Protein AF-A0A059LAX8-F1 (afdb_monomer)

Structure (mmCIF, N/CA/C/O backbone):
data_AF-A0A059LAX8-F1
#
_entry.id   AF-A0A059LAX8-F1
#
loop_
_atom_site.group_PDB
_atom_site.id
_atom_site.type_symbol
_atom_site.label_atom_id
_atom_site.label_alt_id
_atom_site.label_comp_id
_atom_site.label_asym_id
_atom_site.label_entity_id
_atom_site.label_seq_id
_atom_site.pdbx_PDB_ins_code
_atom_site.Cartn_x
_atom_site.Cartn_y
_atom_site.Cartn_z
_atom_site.occupancy
_atom_site.B_iso_or_equiv
_atom_site.auth_seq_id
_atom_site.auth_comp_id
_atom_site.auth_asym_id
_atom_site.auth_atom_id
_atom_site.pdbx_PDB_model_num
ATOM 1 N N . PRO A 1 1 ? 50.746 -37.337 -32.885 1.00 37.84 1 PRO A N 1
ATOM 2 C CA . PRO A 1 1 ? 51.821 -37.272 -31.865 1.00 37.84 1 PRO A CA 1
ATOM 3 C C . PRO A 1 1 ? 51.358 -36.467 -30.643 1.00 37.84 1 PRO A C 1
ATOM 5 O O . PRO A 1 1 ? 50.829 -35.376 -30.817 1.00 37.84 1 PRO A O 1
ATOM 8 N N . SER A 1 2 ? 51.529 -37.040 -29.448 1.00 35.84 2 SER A N 1
ATOM 9 C CA . SER A 1 2 ? 51.436 -36.363 -28.134 1.00 35.84 2 SER A CA 1
ATOM 10 C C . SER A 1 2 ? 52.532 -35.267 -28.028 1.00 35.84 2 SER A C 1
ATOM 12 O O . SER A 1 2 ? 53.469 -35.325 -28.823 1.00 35.84 2 SER A O 1
ATOM 14 N N . LEU A 1 3 ? 52.516 -34.218 -27.189 1.00 35.00 3 LEU A N 1
ATOM 15 C CA . LEU A 1 3 ? 52.244 -34.043 -25.740 1.00 35.00 3 LEU A CA 1
ATOM 16 C C . LEU A 1 3 ? 51.805 -32.564 -25.503 1.00 35.00 3 LEU A C 1
ATOM 18 O O . LEU A 1 3 ? 52.281 -31.697 -26.226 1.00 35.00 3 LEU A O 1
ATOM 22 N N . ALA A 1 4 ? 50.798 -32.204 -24.691 1.00 35.72 4 ALA A N 1
ATOM 23 C CA . ALA A 1 4 ? 50.668 -32.197 -23.215 1.00 35.72 4 ALA A CA 1
ATOM 24 C C . ALA A 1 4 ? 51.320 -30.990 -22.481 1.00 35.72 4 ALA A C 1
ATOM 26 O O . ALA A 1 4 ? 52.500 -30.725 -22.679 1.00 35.72 4 ALA A O 1
ATOM 27 N N . GLY A 1 5 ? 50.583 -30.345 -21.551 1.00 28.25 5 GLY A N 1
ATOM 28 C CA . GLY A 1 5 ? 51.173 -29.591 -20.422 1.00 28.25 5 GLY A CA 1
ATOM 29 C C . GLY A 1 5 ? 50.520 -28.258 -19.990 1.00 28.25 5 GLY A C 1
ATOM 30 O O . GLY A 1 5 ? 50.723 -27.245 -20.644 1.00 28.25 5 GLY A O 1
ATOM 31 N N . GLY A 1 6 ? 49.882 -28.247 -18.806 1.00 28.50 6 GLY A N 1
ATOM 32 C CA . GLY A 1 6 ? 49.610 -27.046 -17.983 1.00 28.50 6 GLY A CA 1
ATOM 33 C C . GLY A 1 6 ? 48.282 -26.306 -18.245 1.00 28.50 6 GLY A C 1
ATOM 34 O O . GLY A 1 6 ? 47.939 -26.027 -19.383 1.00 28.50 6 GLY A O 1
ATOM 35 N N . GLY A 1 7 ? 47.486 -25.928 -17.240 1.00 27.50 7 GLY A N 1
ATOM 36 C CA . GLY A 1 7 ? 47.574 -26.204 -15.800 1.00 27.50 7 GLY A CA 1
ATOM 37 C C . GLY A 1 7 ? 46.461 -25.459 -15.051 1.00 27.50 7 GLY A C 1
ATOM 38 O O . GLY A 1 7 ? 46.479 -24.235 -14.996 1.00 27.50 7 GLY A O 1
ATOM 39 N N . LEU A 1 8 ? 45.479 -26.183 -14.504 1.00 28.44 8 LEU A N 1
ATOM 40 C CA . LEU A 1 8 ? 44.336 -25.594 -13.798 1.00 28.44 8 LEU A CA 1
ATOM 41 C C . LEU A 1 8 ? 44.686 -25.392 -12.315 1.00 28.44 8 LEU A C 1
ATOM 43 O O . LEU A 1 8 ? 44.891 -26.369 -11.597 1.00 28.44 8 LEU A O 1
ATOM 47 N N . LEU A 1 9 ? 44.749 -24.141 -11.853 1.00 32.34 9 LEU A N 1
ATOM 48 C CA . LEU A 1 9 ? 44.907 -23.831 -10.430 1.00 32.34 9 LEU A CA 1
ATOM 49 C C . LEU A 1 9 ? 43.534 -23.792 -9.752 1.00 32.34 9 LEU A C 1
ATOM 51 O O . LEU A 1 9 ? 42.761 -22.858 -9.954 1.00 32.34 9 LEU A O 1
ATOM 55 N N . ALA A 1 10 ? 43.251 -24.804 -8.935 1.00 29.55 10 ALA A N 1
ATOM 56 C CA . ALA A 1 10 ? 42.129 -24.789 -8.005 1.00 29.55 10 ALA A CA 1
ATOM 57 C C . ALA A 1 10 ? 42.524 -24.039 -6.721 1.00 29.55 10 ALA A C 1
ATOM 59 O O . ALA A 1 10 ? 43.532 -24.370 -6.095 1.00 29.55 10 ALA A O 1
ATOM 60 N N . GLY A 1 11 ? 41.721 -23.051 -6.322 1.00 30.95 11 GLY A N 1
ATOM 61 C CA . GLY A 1 11 ? 41.729 -22.499 -4.963 1.00 30.95 11 GLY A CA 1
ATOM 62 C C . GLY A 1 11 ? 40.749 -23.266 -4.059 1.00 30.95 11 GLY A C 1
ATOM 63 O O . GLY A 1 11 ? 39.774 -23.816 -4.575 1.00 30.95 11 GLY A O 1
ATOM 64 N N . PRO A 1 12 ? 40.985 -23.342 -2.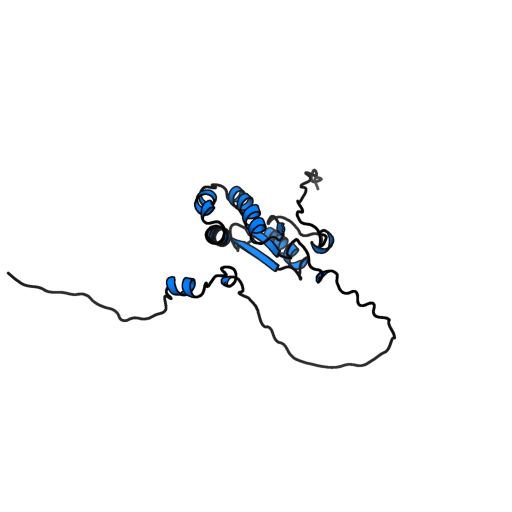737 1.00 33.94 12 PRO A N 1
ATOM 65 C CA . PRO A 1 12 ? 40.078 -24.015 -1.805 1.00 33.94 12 PRO A CA 1
ATOM 66 C C . PRO A 1 12 ? 38.820 -23.177 -1.500 1.00 33.94 12 PRO A C 1
ATOM 68 O O . PRO A 1 12 ? 38.845 -21.953 -1.624 1.00 33.94 12 PRO A O 1
ATOM 71 N N . GLY A 1 13 ? 37.734 -23.843 -1.076 1.00 28.56 13 GLY A N 1
ATOM 72 C CA . GLY A 1 13 ? 36.521 -23.199 -0.529 1.00 28.56 13 GLY A CA 1
ATOM 73 C C . GLY A 1 13 ? 36.787 -22.477 0.807 1.00 28.56 13 GLY A C 1
ATOM 74 O O . GLY A 1 13 ? 37.913 -22.469 1.293 1.00 28.56 13 GLY A O 1
ATOM 75 N N . LEU A 1 14 ? 35.815 -21.886 1.503 1.00 29.16 14 LEU A N 1
ATOM 76 C CA . LEU A 1 14 ? 34.351 -22.079 1.530 1.00 29.16 14 LEU A CA 1
ATOM 77 C C . LEU A 1 14 ? 33.677 -20.670 1.663 1.00 29.16 14 LEU A C 1
ATOM 79 O O . LEU A 1 14 ? 34.388 -19.673 1.583 1.00 29.16 14 LEU A O 1
ATOM 83 N N . GLU A 1 15 ? 32.368 -20.433 1.836 1.00 28.31 15 GLU A N 1
ATOM 84 C CA . GLU A 1 15 ? 31.184 -21.272 2.109 1.00 28.31 15 GLU A CA 1
ATOM 85 C C . GLU A 1 15 ? 29.882 -20.513 1.711 1.00 28.31 15 GLU A C 1
ATOM 87 O O . GLU A 1 15 ? 29.950 -19.392 1.210 1.00 28.31 15 GLU A O 1
ATOM 92 N N . GLY A 1 16 ? 28.693 -21.063 2.006 1.00 30.16 16 GLY A N 1
ATOM 93 C CA . GLY A 1 16 ? 27.547 -20.231 2.424 1.00 30.16 16 GLY A CA 1
ATOM 94 C C . GLY A 1 16 ? 26.618 -19.613 1.366 1.00 30.16 16 GLY A C 1
ATOM 95 O O . GLY A 1 16 ? 25.923 -18.653 1.689 1.00 30.16 16 GLY A O 1
ATOM 96 N N . ALA A 1 17 ? 26.538 -20.148 0.145 1.00 34.84 17 ALA A N 1
ATOM 97 C CA . ALA A 1 17 ? 25.425 -19.848 -0.765 1.00 34.84 17 ALA A CA 1
ATOM 98 C C . ALA A 1 17 ? 24.347 -20.940 -0.636 1.00 34.84 17 ALA A C 1
ATOM 100 O O . ALA A 1 17 ? 24.464 -21.997 -1.252 1.00 34.84 17 ALA A O 1
ATOM 101 N N . GLY A 1 18 ? 23.335 -20.697 0.206 1.00 35.03 18 GLY A N 1
ATOM 102 C CA . GLY A 1 18 ? 22.194 -21.604 0.373 1.00 35.03 18 GLY A CA 1
ATOM 103 C C . GLY A 1 18 ? 21.401 -21.763 -0.926 1.00 35.03 18 GLY A C 1
ATOM 104 O O . GLY A 1 18 ? 21.205 -20.792 -1.661 1.00 35.03 18 GLY A O 1
ATOM 105 N N . ASP A 1 19 ? 20.973 -22.990 -1.217 1.00 37.81 19 ASP A N 1
ATOM 106 C CA . ASP A 1 19 ? 20.306 -23.338 -2.470 1.00 37.81 19 ASP A CA 1
ATOM 107 C C . ASP A 1 19 ? 18.915 -22.680 -2.556 1.00 37.81 19 ASP A C 1
ATOM 109 O O . ASP A 1 19 ? 18.095 -22.780 -1.639 1.00 37.81 19 ASP A O 1
ATOM 113 N N . LEU A 1 20 ? 18.615 -22.034 -3.688 1.00 39.75 20 LEU A N 1
ATOM 114 C CA . LEU A 1 20 ? 17.289 -21.470 -3.971 1.00 39.75 20 LEU A CA 1
ATOM 115 C C . LEU A 1 20 ? 16.188 -22.546 -3.963 1.00 39.75 20 LEU A C 1
ATOM 117 O O . LEU A 1 20 ? 15.024 -22.217 -3.733 1.00 39.75 20 LEU A O 1
ATOM 121 N N . ALA A 1 21 ? 16.541 -23.820 -4.162 1.00 36.09 21 ALA A N 1
ATOM 122 C CA . ALA A 1 21 ? 15.622 -24.943 -4.016 1.00 36.09 21 ALA A CA 1
ATOM 123 C C . ALA A 1 21 ? 15.205 -25.214 -2.552 1.00 36.09 21 ALA A C 1
ATOM 125 O O . ALA A 1 21 ? 14.057 -25.596 -2.322 1.00 36.09 21 ALA A O 1
ATOM 126 N N . GLU A 1 22 ? 16.069 -24.981 -1.553 1.00 36.88 22 GLU A N 1
ATOM 127 C CA . GLU A 1 22 ? 15.712 -25.191 -0.136 1.00 36.88 22 GLU A CA 1
ATOM 128 C C . GLU A 1 22 ? 14.711 -24.144 0.368 1.00 36.88 22 GLU A C 1
ATOM 130 O O . GLU A 1 22 ? 13.761 -24.488 1.071 1.00 36.88 22 GLU A O 1
ATOM 135 N N . LEU A 1 23 ? 14.857 -22.880 -0.048 1.00 37.59 23 LEU A N 1
ATOM 136 C CA . LEU A 1 23 ? 13.907 -21.814 0.306 1.00 37.59 23 LEU A CA 1
ATOM 137 C C . LEU A 1 23 ? 12.494 -22.074 -0.239 1.00 37.59 23 LEU A C 1
ATOM 139 O O . LEU A 1 23 ? 11.514 -21.692 0.395 1.00 37.59 23 LEU A O 1
ATOM 143 N N . ILE A 1 24 ? 12.382 -22.757 -1.382 1.00 40.94 24 ILE A N 1
ATOM 144 C CA . ILE A 1 24 ? 11.096 -23.181 -1.952 1.00 40.94 24 ILE A CA 1
ATOM 145 C C . ILE A 1 24 ? 10.555 -24.418 -1.212 1.00 40.94 24 ILE A C 1
ATOM 147 O O . ILE A 1 24 ? 9.350 -24.517 -0.994 1.00 40.94 24 ILE A O 1
ATOM 151 N N . ALA A 1 25 ? 11.422 -25.330 -0.759 1.00 35.44 25 ALA A N 1
ATOM 152 C CA . ALA A 1 25 ? 11.025 -26.540 -0.032 1.00 35.44 25 ALA A CA 1
ATOM 153 C C . ALA A 1 25 ? 10.533 -26.280 1.409 1.00 35.44 25 ALA A C 1
ATOM 155 O O . ALA A 1 25 ? 9.686 -27.021 1.905 1.00 35.44 25 ALA A O 1
ATOM 156 N N . LEU A 1 26 ? 11.005 -25.216 2.071 1.00 35.31 26 LEU A N 1
ATOM 157 C CA . LEU A 1 26 ? 10.433 -24.731 3.340 1.00 35.31 26 LEU A CA 1
ATOM 158 C C . LEU A 1 26 ? 9.072 -24.018 3.163 1.00 35.31 26 LEU A C 1
ATOM 160 O O . LEU A 1 26 ? 8.351 -23.840 4.142 1.00 35.31 26 LEU A O 1
ATOM 164 N N . ALA A 1 27 ? 8.724 -23.632 1.930 1.00 36.78 27 ALA A N 1
ATOM 165 C CA . ALA A 1 27 ? 7.516 -22.919 1.490 1.00 36.78 27 ALA A CA 1
ATOM 166 C C . ALA A 1 27 ? 6.143 -23.625 1.610 1.00 36.78 27 ALA A C 1
ATOM 168 O O . ALA A 1 27 ? 5.185 -23.124 1.025 1.00 36.78 27 ALA A O 1
ATOM 169 N N . GLY A 1 28 ? 6.037 -24.800 2.244 1.00 37.31 28 GLY A N 1
ATOM 170 C CA . GLY A 1 28 ? 4.910 -25.736 2.058 1.00 37.31 28 GLY A CA 1
ATOM 171 C C . GLY A 1 28 ? 3.500 -25.132 2.202 1.00 37.31 28 GLY A C 1
ATOM 172 O O . GLY A 1 28 ? 3.137 -24.700 3.291 1.00 37.31 28 GLY A O 1
ATOM 173 N N . ASP A 1 29 ? 2.728 -25.152 1.105 1.00 39.31 29 ASP A N 1
ATOM 174 C CA . ASP A 1 29 ? 1.312 -24.765 0.890 1.00 39.31 29 ASP A CA 1
ATOM 175 C C . ASP A 1 29 ? 0.766 -23.441 1.493 1.00 39.31 29 ASP A C 1
ATOM 177 O O . ASP A 1 29 ? -0.360 -23.059 1.175 1.00 39.31 29 ASP A O 1
ATOM 181 N N . ASP A 1 30 ? 1.548 -22.679 2.264 1.00 40.06 30 ASP A N 1
ATOM 182 C CA . ASP A 1 30 ? 1.220 -21.323 2.735 1.00 40.06 30 ASP A CA 1
ATOM 183 C C . ASP A 1 30 ? 2.333 -20.316 2.364 1.00 40.06 30 ASP A C 1
ATOM 185 O O . ASP A 1 30 ? 3.254 -20.064 3.154 1.00 40.06 30 ASP A O 1
ATOM 189 N N . PRO A 1 31 ? 2.250 -19.663 1.186 1.00 40.25 31 PRO A N 1
ATOM 190 C CA . PRO A 1 31 ? 3.205 -18.630 0.781 1.00 40.25 31 PRO A CA 1
ATOM 191 C C . PRO A 1 31 ? 3.120 -17.337 1.622 1.00 40.25 31 PRO A C 1
ATOM 193 O O . PRO A 1 31 ? 3.901 -16.413 1.393 1.00 40.25 31 PRO A O 1
ATOM 196 N N . GLY A 1 32 ? 2.198 -17.233 2.588 1.00 36.28 32 GLY A N 1
ATOM 197 C CA . GLY A 1 32 ? 2.125 -16.138 3.559 1.00 36.28 32 GLY A CA 1
ATOM 198 C C . GLY A 1 32 ? 3.033 -16.314 4.783 1.00 36.28 32 GLY A C 1
ATOM 199 O O . GLY A 1 32 ? 3.348 -15.327 5.455 1.00 36.28 32 GLY A O 1
ATOM 200 N N . ALA A 1 33 ? 3.506 -17.531 5.073 1.00 36.25 33 ALA A N 1
ATOM 201 C CA . ALA A 1 33 ? 4.300 -17.814 6.272 1.00 36.25 33 ALA A CA 1
ATOM 202 C C . ALA A 1 33 ? 5.650 -17.064 6.303 1.00 36.25 33 ALA A C 1
ATOM 204 O O . ALA A 1 33 ? 6.088 -16.605 7.362 1.00 36.25 33 ALA A O 1
ATOM 205 N N . ALA A 1 34 ? 6.283 -16.879 5.139 1.00 38.81 34 ALA A N 1
ATOM 206 C CA . ALA A 1 34 ? 7.618 -16.289 5.007 1.00 38.81 34 ALA A CA 1
ATOM 207 C C . ALA A 1 34 ? 7.700 -14.781 5.333 1.00 38.81 34 ALA A C 1
ATOM 209 O O . ALA A 1 34 ? 8.799 -14.264 5.522 1.00 38.81 34 ALA A O 1
ATOM 210 N N . LEU A 1 35 ? 6.570 -14.065 5.427 1.00 41.09 35 LEU A N 1
ATOM 211 C CA . LEU A 1 35 ? 6.557 -12.617 5.687 1.00 41.09 35 LEU A CA 1
ATOM 212 C C . LEU A 1 35 ? 6.508 -12.236 7.179 1.00 41.09 35 LEU A C 1
ATOM 214 O O . LEU A 1 35 ? 6.578 -11.055 7.514 1.00 41.09 35 LEU A O 1
ATOM 218 N N . ARG A 1 36 ? 6.420 -13.206 8.100 1.00 40.78 36 ARG A N 1
ATOM 219 C CA . ARG A 1 36 ? 6.335 -12.954 9.554 1.00 40.78 36 ARG A CA 1
ATOM 220 C C . ARG A 1 36 ? 7.710 -12.774 10.220 1.00 40.78 36 ARG A C 1
ATOM 222 O O . ARG A 1 36 ? 8.027 -13.464 11.189 1.00 40.78 36 ARG A O 1
ATOM 229 N N . TRP A 1 37 ? 8.517 -11.825 9.746 1.00 31.98 37 TRP A N 1
ATOM 230 C CA . TRP A 1 37 ? 9.754 -11.419 10.431 1.00 31.98 37 TRP A CA 1
ATOM 231 C C . TRP A 1 37 ? 9.535 -10.162 11.285 1.00 31.98 37 TRP A C 1
ATOM 233 O O . TRP A 1 37 ? 9.047 -9.156 10.780 1.00 31.98 37 TRP A O 1
ATOM 243 N N . GLY A 1 38 ? 9.932 -10.195 12.567 1.00 28.17 38 GLY A N 1
ATOM 244 C CA . GLY A 1 38 ? 9.990 -8.979 13.396 1.00 28.17 38 GLY A CA 1
ATOM 245 C C . GLY A 1 38 ? 9.311 -8.985 14.772 1.00 28.17 38 GLY A C 1
ATOM 246 O O . GLY A 1 38 ? 8.909 -7.917 15.231 1.00 28.17 38 GLY A O 1
ATOM 247 N N . LYS A 1 39 ? 9.225 -10.110 15.504 1.00 29.23 39 LYS A N 1
ATOM 248 C CA . LYS A 1 39 ? 9.034 -10.018 16.970 1.00 29.23 39 LYS A CA 1
ATOM 249 C C . LYS A 1 39 ? 10.327 -9.526 17.630 1.00 29.23 39 LYS A C 1
ATOM 251 O O . LYS A 1 39 ? 11.150 -10.327 18.062 1.00 29.23 39 LYS A O 1
ATOM 256 N N . ALA A 1 40 ? 10.490 -8.209 17.736 1.00 29.91 40 ALA A N 1
ATOM 257 C CA . ALA A 1 40 ? 11.518 -7.611 18.580 1.00 29.91 40 ALA A CA 1
ATOM 258 C C . ALA A 1 40 ? 11.145 -7.807 20.062 1.00 29.91 40 ALA A C 1
ATOM 260 O O . ALA A 1 40 ? 10.374 -7.043 20.639 1.00 29.91 40 ALA A O 1
ATOM 261 N N . SER A 1 41 ? 11.676 -8.860 20.680 1.00 31.33 41 SER A N 1
ATOM 262 C CA . SER A 1 41 ? 11.563 -9.097 22.119 1.00 31.33 41 SER A CA 1
ATOM 263 C C . SER A 1 41 ? 12.471 -8.135 22.893 1.00 31.33 41 SER A C 1
ATOM 265 O O . SER A 1 41 ? 13.686 -8.326 22.928 1.00 31.33 41 SER A O 1
ATOM 267 N N . GLY A 1 42 ? 11.883 -7.125 23.534 1.00 29.30 42 GLY A N 1
ATOM 268 C CA . GLY A 1 42 ? 12.557 -6.238 24.484 1.00 29.30 42 GLY A CA 1
ATOM 269 C C . GLY A 1 42 ? 12.014 -6.440 25.895 1.00 29.30 42 GLY A C 1
ATOM 270 O O . GLY A 1 42 ? 11.099 -5.733 26.299 1.00 29.30 42 GLY A O 1
ATOM 271 N N . SER A 1 43 ? 12.557 -7.413 26.631 1.00 23.73 43 SER A N 1
ATOM 272 C CA . SER A 1 43 ? 12.242 -7.601 28.054 1.00 23.73 43 SER A CA 1
ATOM 273 C C . SER A 1 43 ? 13.030 -6.604 28.904 1.00 23.73 43 SER A C 1
ATOM 275 O O . SER A 1 43 ? 14.253 -6.548 28.779 1.00 23.73 43 SER A O 1
ATOM 277 N N . TRP A 1 44 ? 12.348 -5.860 29.775 1.00 25.48 44 TRP A N 1
ATOM 278 C CA . TRP A 1 44 ? 12.950 -5.118 30.887 1.00 25.48 44 TRP A CA 1
ATOM 279 C C . TRP A 1 44 ? 12.130 -5.389 32.151 1.00 25.48 44 TRP A C 1
ATOM 281 O O . TRP A 1 44 ? 10.935 -5.100 32.193 1.00 25.48 44 TRP A O 1
ATOM 291 N N . GLU A 1 45 ? 12.775 -5.953 33.172 1.00 26.23 45 GLU A N 1
ATOM 292 C CA . GLU A 1 45 ? 12.175 -6.240 34.478 1.00 26.23 45 GLU A CA 1
ATOM 293 C C . GLU A 1 45 ? 12.618 -5.225 35.543 1.00 26.23 45 GLU A C 1
ATOM 295 O O . GLU A 1 45 ? 13.796 -4.884 35.636 1.00 26.23 45 GLU A O 1
ATOM 300 N N . GLY A 1 46 ? 11.675 -4.858 36.417 1.00 28.67 46 GLY A N 1
ATOM 301 C CA . GLY A 1 46 ? 11.932 -4.346 37.769 1.00 28.67 46 GLY A CA 1
ATOM 302 C C . GLY A 1 46 ? 12.047 -2.819 37.942 1.00 28.67 46 GLY A C 1
ATOM 303 O O . GLY A 1 46 ? 12.543 -2.117 37.070 1.00 28.67 46 GLY A O 1
ATOM 304 N N . ALA A 1 47 ? 11.640 -2.240 39.081 1.00 28.42 47 ALA A N 1
ATOM 305 C CA . ALA A 1 47 ? 10.850 -2.785 40.199 1.00 28.42 47 ALA A CA 1
ATOM 306 C C . ALA A 1 47 ? 10.374 -1.653 41.146 1.00 28.42 47 ALA A C 1
ATOM 308 O O . ALA A 1 47 ? 11.158 -0.745 41.391 1.00 28.42 47 ALA A O 1
ATOM 309 N N . GLY A 1 48 ? 9.168 -1.791 41.735 1.00 27.39 48 GLY A N 1
ATOM 310 C CA . GLY A 1 48 ? 8.754 -1.250 43.057 1.00 27.39 48 GLY A CA 1
ATOM 311 C C . GLY A 1 48 ? 8.723 0.277 43.297 1.00 27.39 48 GLY A C 1
ATOM 312 O O . GLY A 1 48 ? 9.418 1.035 42.640 1.00 27.39 48 GLY A O 1
ATOM 313 N N . GLU A 1 49 ? 7.975 0.850 44.248 1.00 27.73 49 GLU A N 1
ATOM 314 C CA . GLU A 1 49 ? 6.851 0.446 45.127 1.00 27.73 49 GLU A CA 1
ATOM 315 C C . GLU A 1 49 ? 6.148 1.755 45.588 1.00 27.73 49 GLU A C 1
ATOM 317 O O . GLU A 1 49 ? 6.801 2.800 45.610 1.00 27.73 49 GLU A O 1
ATOM 322 N N . GLY A 1 50 ? 4.871 1.740 46.023 1.00 28.28 50 GLY A N 1
ATOM 323 C CA . GLY A 1 50 ? 4.317 2.905 46.751 1.00 28.28 50 GLY A CA 1
ATOM 324 C C . GLY A 1 50 ? 2.792 3.109 46.837 1.00 28.28 50 GLY A C 1
ATOM 325 O O . GLY A 1 50 ? 2.260 3.962 46.142 1.00 28.28 50 GLY A O 1
ATOM 326 N N . GLY A 1 51 ? 2.128 2.420 47.774 1.00 26.55 51 GLY A N 1
ATOM 327 C CA . GLY A 1 51 ? 1.106 3.003 48.677 1.00 26.55 51 GLY A CA 1
ATOM 328 C C . GLY A 1 51 ? -0.223 3.598 48.152 1.00 26.55 51 GLY A C 1
ATOM 329 O O . GLY A 1 51 ? -0.279 4.764 47.788 1.00 26.55 51 GLY A O 1
ATOM 330 N N . SER A 1 52 ? -1.304 2.816 48.304 1.00 29.52 52 SER A N 1
ATOM 331 C CA . SER A 1 52 ? -2.657 3.195 48.802 1.00 29.52 52 SER A CA 1
ATOM 332 C C . SER A 1 52 ? -3.272 4.583 48.509 1.00 29.52 52 SER A C 1
ATOM 334 O O . SER A 1 52 ? -2.814 5.586 49.048 1.00 29.52 52 SER A O 1
ATOM 336 N N . ASP A 1 53 ? -4.474 4.609 47.912 1.00 33.19 53 ASP A N 1
ATOM 337 C CA . ASP A 1 53 ? -5.715 4.742 48.710 1.00 33.19 53 ASP A CA 1
ATOM 338 C C . ASP A 1 53 ? -7.007 4.483 47.901 1.00 33.19 53 ASP A C 1
ATOM 340 O O . ASP A 1 53 ? -7.003 4.416 46.673 1.00 33.19 53 ASP A O 1
ATOM 344 N N . ALA A 1 54 ? -8.115 4.262 48.614 1.00 36.69 54 ALA A N 1
ATOM 345 C CA . ALA A 1 54 ? -9.362 3.701 48.086 1.00 36.69 54 ALA A CA 1
ATOM 346 C C . ALA A 1 54 ? -10.187 4.614 47.154 1.00 36.69 54 ALA A C 1
ATOM 348 O O . ALA A 1 54 ? -10.257 5.831 47.347 1.00 36.69 54 ALA A O 1
ATOM 349 N N . LYS A 1 55 ? -10.974 3.977 46.268 1.00 34.62 55 LYS A N 1
ATOM 350 C CA . LYS A 1 55 ? -12.403 4.291 46.057 1.00 34.62 55 LYS A CA 1
ATOM 351 C C . LYS A 1 55 ? -13.127 3.198 45.275 1.00 34.62 55 LYS A C 1
ATOM 353 O O . LYS A 1 55 ? -12.661 2.780 44.220 1.00 34.62 55 LYS A O 1
ATOM 358 N N . ASP A 1 56 ? -14.302 2.815 45.768 1.00 41.09 56 ASP A N 1
ATOM 359 C CA . ASP A 1 56 ? -15.248 1.968 45.046 1.00 41.09 56 ASP A CA 1
ATOM 360 C C . ASP A 1 56 ? -15.741 2.697 43.789 1.00 41.09 56 ASP A C 1
ATOM 362 O O . ASP A 1 56 ? -16.564 3.614 43.850 1.00 41.09 56 ASP A O 1
ATOM 366 N N . GLY A 1 57 ? -15.207 2.301 42.638 1.00 37.38 57 GLY A N 1
ATOM 367 C CA . GLY A 1 57 ? -15.690 2.698 41.325 1.00 37.38 57 GLY A CA 1
ATOM 368 C C . GLY A 1 57 ? -16.227 1.470 40.612 1.00 37.38 57 GLY A C 1
ATOM 369 O O . GLY A 1 57 ? -15.489 0.510 40.411 1.00 37.38 57 GLY A O 1
ATOM 370 N N . TYR A 1 58 ? -17.500 1.500 40.213 1.00 39.38 58 TYR A N 1
ATOM 371 C CA . TYR A 1 58 ? -18.052 0.510 39.292 1.00 39.38 58 TYR A CA 1
ATOM 372 C C . TYR A 1 58 ? -17.352 0.682 37.940 1.00 39.38 58 TYR A C 1
ATOM 374 O O . TYR A 1 58 ? -17.730 1.535 37.134 1.00 39.38 58 TYR A O 1
ATOM 382 N N . SER A 1 59 ? -16.282 -0.083 37.727 1.00 44.78 59 SER A N 1
ATOM 383 C CA . SER A 1 59 ? -15.586 -0.157 36.453 1.00 44.78 59 SER A CA 1
ATOM 384 C C . SER A 1 59 ? -16.523 -0.804 35.445 1.00 44.78 59 SER A C 1
ATOM 386 O O . SER A 1 59 ? -1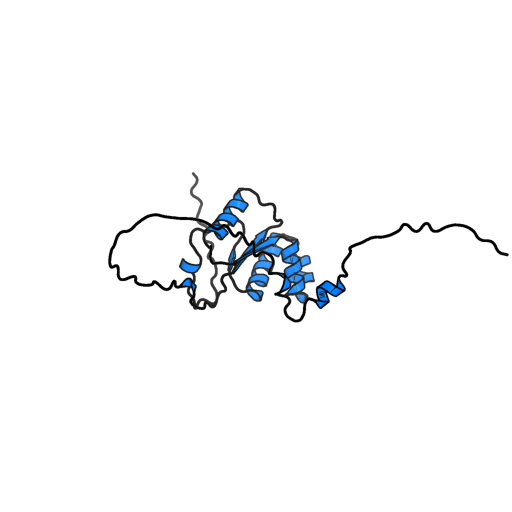6.639 -2.028 35.374 1.00 44.78 59 SER A O 1
ATOM 388 N N . VAL A 1 60 ? -17.197 0.036 34.659 1.00 46.16 60 VAL A N 1
ATOM 389 C CA . VAL A 1 60 ? -17.695 -0.384 33.355 1.00 46.16 60 VAL A CA 1
ATOM 390 C C . VAL A 1 60 ? -16.459 -0.810 32.581 1.00 46.16 60 VAL A C 1
ATOM 392 O O . VAL A 1 60 ? -15.695 0.037 32.119 1.00 46.16 60 VAL A O 1
ATOM 395 N N . GLU A 1 61 ? -16.237 -2.118 32.479 1.00 48.56 61 GLU A N 1
ATOM 396 C CA . GLU A 1 61 ? -15.318 -2.642 31.485 1.00 48.56 61 GLU A CA 1
ATOM 397 C C . GLU A 1 61 ? -15.928 -2.324 30.125 1.00 48.56 61 GLU A C 1
ATOM 399 O O . GLU A 1 61 ? -16.773 -3.046 29.598 1.00 48.56 61 GLU A O 1
ATOM 404 N N . THR A 1 62 ? -15.521 -1.182 29.572 1.00 41.06 62 THR A N 1
ATOM 405 C CA . THR A 1 62 ? -15.631 -0.911 28.149 1.00 41.06 62 THR A CA 1
ATOM 406 C C . THR A 1 62 ? -14.721 -1.913 27.456 1.00 41.06 62 THR A C 1
ATOM 408 O O . THR A 1 62 ? -13.566 -1.603 27.160 1.00 41.06 62 THR A O 1
ATOM 411 N N . SER A 1 63 ? -15.239 -3.126 27.243 1.00 43.56 63 SER A N 1
ATOM 412 C CA . SER A 1 63 ? -14.703 -4.081 26.282 1.00 43.56 63 SER A CA 1
ATOM 413 C C . SER A 1 63 ? -14.512 -3.309 24.986 1.00 43.56 63 SER A C 1
ATOM 415 O O . SER A 1 63 ? -15.498 -2.877 24.380 1.00 43.56 63 SER A O 1
ATOM 417 N N . SER A 1 64 ? -13.264 -3.016 24.629 1.00 49.75 64 SER A N 1
ATOM 418 C CA . SER A 1 64 ? -13.006 -2.140 23.500 1.00 49.75 64 SER A CA 1
ATOM 419 C C . SER A 1 64 ? -13.546 -2.802 22.242 1.00 49.75 64 SER A C 1
ATOM 421 O O . SER A 1 64 ? -13.267 -3.969 21.967 1.00 49.75 64 SER A O 1
ATOM 423 N N . ASP A 1 65 ? -14.261 -2.022 21.434 1.00 54.81 65 ASP A N 1
ATOM 424 C CA . ASP A 1 65 ? -14.829 -2.450 20.145 1.00 54.81 65 ASP A CA 1
ATOM 425 C C . ASP A 1 65 ? -13.736 -2.871 19.127 1.00 54.81 65 ASP A C 1
ATOM 427 O O . ASP A 1 65 ? -13.999 -3.258 17.989 1.00 54.81 65 ASP A O 1
ATOM 431 N N . SER A 1 66 ? -12.465 -2.815 19.549 1.00 56.53 66 SER A N 1
ATOM 432 C CA . SER A 1 66 ? -11.307 -3.295 18.817 1.00 56.53 66 SER A CA 1
ATOM 433 C C . SER A 1 66 ? -11.284 -4.816 18.633 1.00 56.53 66 SER A C 1
ATOM 435 O O . SER A 1 66 ? -10.740 -5.256 17.629 1.00 56.53 66 SER A O 1
ATOM 437 N N . ASP A 1 67 ? -11.853 -5.624 19.532 1.00 61.62 67 ASP A N 1
ATOM 438 C CA . ASP A 1 67 ? -11.775 -7.099 19.424 1.00 61.62 67 ASP A CA 1
ATOM 439 C C . ASP A 1 67 ? -12.977 -7.744 18.704 1.00 61.62 67 ASP A C 1
ATOM 441 O O . ASP A 1 67 ? -13.002 -8.954 18.472 1.00 61.62 67 ASP A O 1
ATOM 445 N N . ALA A 1 68 ? -13.969 -6.946 18.294 1.00 65.62 68 ALA A N 1
ATOM 446 C CA . ALA A 1 68 ? -15.071 -7.431 17.470 1.00 65.62 68 ALA A CA 1
ATOM 447 C C . ALA A 1 68 ? -14.566 -7.840 16.066 1.00 65.62 68 ALA A C 1
ATOM 449 O O . ALA A 1 68 ? -13.804 -7.087 15.449 1.00 65.62 68 ALA A O 1
ATOM 450 N N . PRO A 1 69 ? -14.987 -8.998 15.514 1.00 77.06 69 PRO A N 1
ATOM 451 C CA . PRO A 1 69 ? -14.583 -9.413 14.174 1.00 77.06 69 PRO A CA 1
ATOM 452 C C . PRO A 1 69 ? -15.110 -8.430 13.118 1.00 77.06 69 PRO A C 1
ATOM 454 O O . PRO A 1 69 ? -16.305 -8.139 13.067 1.00 77.06 69 PRO A O 1
ATOM 457 N N . ARG A 1 70 ? -14.206 -7.937 12.264 1.00 88.25 70 ARG A N 1
ATOM 458 C CA . ARG A 1 70 ? -14.490 -6.984 11.179 1.00 88.25 70 ARG A CA 1
ATOM 459 C C . ARG A 1 70 ? -14.268 -7.623 9.813 1.00 88.25 70 ARG A C 1
ATOM 461 O O . ARG A 1 70 ? -13.402 -8.485 9.678 1.00 88.25 70 ARG A O 1
ATOM 468 N N . LEU A 1 71 ? -15.010 -7.171 8.802 1.00 93.81 71 LEU A N 1
ATOM 469 C CA . LEU A 1 71 ? -14.872 -7.667 7.427 1.00 93.81 71 LEU A CA 1
ATOM 470 C C . LEU A 1 71 ? -13.688 -7.046 6.665 1.00 93.81 71 LEU A C 1
ATOM 472 O O . LEU A 1 71 ? -13.116 -7.720 5.813 1.00 93.81 71 LEU A O 1
ATOM 476 N N . ILE A 1 72 ? -13.274 -5.818 7.000 1.00 96.12 72 ILE A N 1
ATOM 477 C CA . ILE A 1 72 ? -12.004 -5.225 6.544 1.00 96.12 72 ILE A CA 1
ATOM 478 C C . ILE A 1 72 ? -10.905 -5.556 7.576 1.00 96.12 72 ILE A C 1
ATOM 480 O O . ILE A 1 72 ? -11.001 -5.101 8.722 1.00 96.12 72 ILE A O 1
ATOM 484 N N . PRO A 1 73 ? -9.860 -6.329 7.208 1.00 96.19 73 PRO A N 1
ATOM 485 C CA . PRO A 1 73 ? -8.706 -6.597 8.068 1.00 96.19 73 PRO A CA 1
ATOM 486 C C . PRO 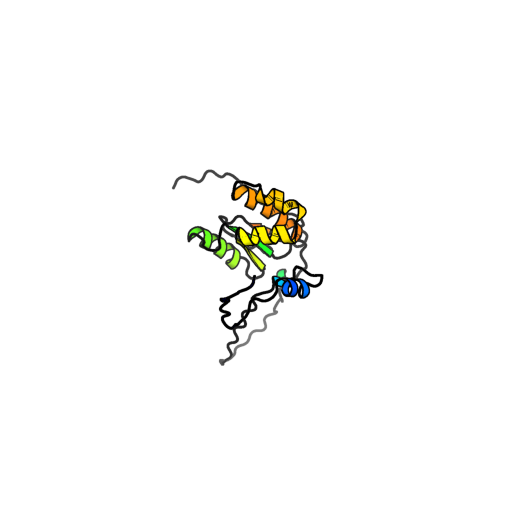A 1 73 ? -7.995 -5.330 8.554 1.00 96.19 73 PRO A C 1
ATOM 488 O O . PRO A 1 73 ? -7.907 -4.339 7.831 1.00 96.19 73 PRO A O 1
ATOM 491 N N . ARG A 1 74 ? -7.392 -5.384 9.750 1.00 96.25 74 ARG A N 1
ATOM 492 C CA . ARG A 1 74 ? -6.559 -4.288 10.274 1.00 96.25 74 ARG A CA 1
ATOM 493 C C . ARG A 1 74 ? -5.157 -4.263 9.667 1.00 96.25 74 ARG A C 1
ATOM 495 O O . ARG A 1 74 ? -4.168 -4.445 10.375 1.00 96.25 74 ARG A O 1
ATOM 502 N N . ILE A 1 75 ? -5.082 -4.049 8.358 1.00 98.12 75 ILE A N 1
ATOM 503 C CA . ILE A 1 75 ? -3.830 -3.931 7.608 1.00 98.12 75 ILE A CA 1
ATOM 504 C C . ILE A 1 75 ? -3.847 -2.607 6.837 1.00 98.12 75 ILE A C 1
ATOM 506 O O . ILE A 1 75 ? -4.817 -2.309 6.144 1.00 98.12 75 ILE A O 1
ATOM 510 N N . ILE A 1 76 ? -2.790 -1.809 6.977 1.00 98.56 76 ILE A N 1
ATOM 511 C CA . ILE A 1 76 ? -2.535 -0.595 6.192 1.00 98.56 76 ILE A CA 1
ATOM 512 C C . ILE A 1 76 ? -1.422 -0.903 5.196 1.00 98.56 76 ILE A C 1
ATOM 514 O O . ILE A 1 76 ? -0.350 -1.363 5.592 1.00 98.56 76 ILE A O 1
ATOM 518 N N . HIS A 1 77 ? -1.661 -0.604 3.924 1.00 98.69 77 HIS A N 1
ATOM 519 C CA . HIS A 1 77 ? -0.691 -0.736 2.842 1.00 98.69 77 HIS A CA 1
ATOM 520 C C . HIS A 1 77 ? -0.327 0.653 2.308 1.00 98.69 77 HIS A C 1
ATOM 522 O O . HIS A 1 77 ? -1.209 1.413 1.911 1.00 98.69 77 HIS A O 1
ATOM 528 N N . GLN A 1 78 ? 0.967 0.972 2.262 1.00 98.38 78 GLN A N 1
ATOM 529 C CA . GLN A 1 78 ? 1.493 2.137 1.537 1.00 98.38 78 GLN A CA 1
ATOM 530 C C . GLN A 1 78 ? 2.686 1.717 0.675 1.00 98.38 78 GLN A C 1
ATOM 532 O O . GLN A 1 78 ? 3.404 0.776 1.025 1.00 98.38 78 GLN A O 1
ATOM 537 N N . THR A 1 79 ? 2.931 2.417 -0.433 1.00 97.94 79 THR A N 1
ATOM 538 C CA . THR A 1 79 ? 4.078 2.134 -1.310 1.00 97.94 79 THR A CA 1
ATOM 539 C C . THR A 1 79 ? 4.884 3.385 -1.626 1.00 97.94 79 THR A C 1
ATOM 541 O O . THR A 1 79 ? 4.387 4.505 -1.542 1.00 97.94 79 THR A O 1
ATOM 544 N N . TYR A 1 80 ? 6.151 3.198 -1.978 1.00 97.19 80 TYR A N 1
ATOM 545 C CA . TYR A 1 80 ? 6.997 4.241 -2.550 1.00 97.19 80 TYR A CA 1
ATOM 546 C C . TYR A 1 80 ? 8.065 3.593 -3.430 1.00 97.19 80 TYR A C 1
ATOM 548 O O . TYR A 1 80 ? 8.297 2.396 -3.350 1.00 97.19 80 TYR A O 1
ATOM 556 N N . LYS A 1 81 ? 8.799 4.376 -4.216 1.00 93.88 81 LYS A N 1
ATOM 557 C CA . LYS A 1 81 ? 9.907 3.852 -5.039 1.00 93.88 81 LYS A CA 1
ATOM 558 C C . LYS A 1 81 ? 11.054 3.205 -4.239 1.00 93.88 81 LYS A C 1
ATOM 560 O O . LYS A 1 81 ? 11.815 2.415 -4.790 1.00 93.88 81 LYS A O 1
ATOM 565 N N . SER A 1 82 ? 11.223 3.564 -2.964 1.00 94.06 82 SER A N 1
ATOM 566 C CA . SER A 1 82 ? 12.304 3.088 -2.086 1.00 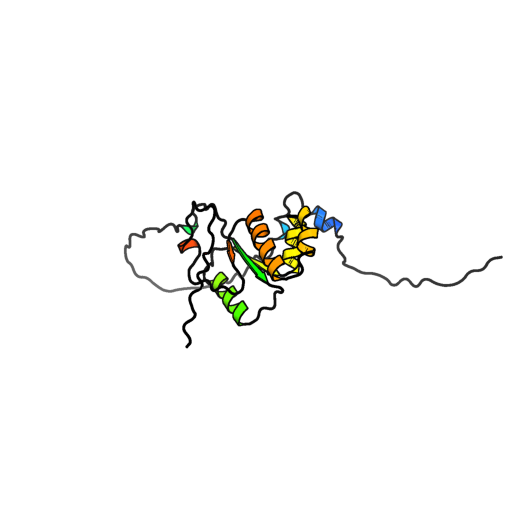94.06 82 SER A CA 1
ATOM 567 C C . SER A 1 82 ? 11.936 3.225 -0.603 1.00 94.06 82 SER A C 1
ATOM 569 O O . SER A 1 82 ? 10.957 3.876 -0.246 1.00 94.06 82 SER A O 1
ATOM 571 N N . THR A 1 83 ? 12.748 2.652 0.285 1.00 92.31 83 THR A N 1
ATOM 572 C CA . THR A 1 83 ? 12.645 2.843 1.745 1.00 92.31 83 THR A CA 1
ATOM 573 C C . THR A 1 83 ? 13.243 4.169 2.241 1.00 92.31 83 THR A C 1
ATOM 575 O O . THR A 1 83 ? 12.999 4.569 3.379 1.00 92.31 83 THR A O 1
ATOM 578 N N . GLU A 1 84 ? 13.992 4.881 1.393 1.00 94.44 84 GLU A N 1
ATOM 579 C CA . GLU A 1 84 ? 14.570 6.199 1.682 1.00 94.44 84 GLU A CA 1
ATOM 580 C C . GLU A 1 84 ? 13.560 7.315 1.369 1.00 94.44 84 GLU A C 1
ATOM 582 O O . GLU A 1 84 ? 13.436 7.781 0.233 1.00 94.44 84 GLU A O 1
ATOM 587 N N . LEU A 1 85 ? 12.814 7.734 2.392 1.00 94.44 85 LEU A N 1
ATOM 588 C CA . LEU A 1 85 ? 11.756 8.737 2.272 1.00 94.44 85 LEU A CA 1
ATOM 589 C C . LEU A 1 85 ? 12.279 10.175 2.468 1.00 94.44 85 LEU A C 1
ATOM 591 O O . LEU A 1 85 ? 13.031 10.426 3.415 1.00 94.44 85 LEU A O 1
ATOM 595 N N . PRO A 1 86 ? 11.818 11.156 1.664 1.00 96.81 86 PRO A N 1
ATOM 596 C CA . PRO A 1 86 ? 11.914 12.573 2.012 1.00 96.81 86 PRO A CA 1
ATOM 597 C C . PRO A 1 86 ? 11.281 12.857 3.383 1.00 96.81 86 PRO A C 1
ATOM 599 O O . PRO A 1 86 ? 10.322 12.193 3.775 1.00 96.81 86 PRO A O 1
ATOM 602 N N . ALA A 1 87 ? 11.775 13.867 4.106 1.00 95.88 87 ALA A N 1
ATOM 603 C CA . ALA A 1 87 ? 11.346 14.145 5.484 1.00 95.88 87 ALA A CA 1
ATOM 604 C C . ALA A 1 87 ? 9.828 14.387 5.631 1.00 95.88 87 ALA A C 1
ATOM 606 O O . ALA A 1 87 ? 9.221 13.943 6.604 1.00 95.88 87 ALA A O 1
ATOM 607 N N . GLU A 1 88 ? 9.209 15.045 4.650 1.00 94.69 88 GLU A N 1
ATOM 608 C CA . GLU A 1 88 ? 7.759 15.265 4.594 1.00 94.69 88 GLU A CA 1
ATOM 609 C C . GLU A 1 88 ? 6.993 13.944 4.423 1.00 94.69 88 GLU A C 1
ATOM 611 O O . GLU A 1 88 ? 6.150 13.604 5.249 1.00 94.69 88 GLU A O 1
ATOM 616 N N . THR A 1 89 ? 7.369 13.130 3.434 1.00 94.75 89 THR A N 1
ATOM 617 C CA . THR A 1 89 ? 6.811 11.788 3.197 1.00 94.75 89 THR A CA 1
ATOM 618 C C . THR A 1 89 ? 6.996 10.861 4.408 1.00 94.75 89 THR A C 1
ATOM 620 O O . THR A 1 89 ? 6.093 10.113 4.778 1.00 94.75 89 THR A O 1
ATOM 623 N N . ALA A 1 90 ? 8.141 10.943 5.091 1.00 96.62 90 ALA A N 1
ATOM 624 C CA . ALA A 1 90 ? 8.393 10.212 6.330 1.00 96.62 90 ALA A CA 1
ATOM 625 C C . ALA A 1 90 ? 7.456 10.657 7.471 1.00 96.62 90 ALA A C 1
ATOM 627 O O . ALA A 1 90 ? 7.021 9.820 8.265 1.00 96.62 90 ALA A O 1
ATOM 628 N N . SER A 1 91 ? 7.104 11.947 7.538 1.00 96.88 91 SER A N 1
ATOM 629 C CA . SER A 1 91 ? 6.103 12.476 8.475 1.00 96.88 91 SER A CA 1
ATOM 630 C C . SER A 1 91 ? 4.698 11.939 8.175 1.00 96.88 91 SER A C 1
ATOM 632 O O . SER A 1 91 ? 3.998 11.515 9.100 1.00 96.88 91 SER A O 1
ATOM 634 N N . MET A 1 92 ? 4.318 11.863 6.893 1.00 97.69 92 MET A N 1
ATOM 635 C CA . MET A 1 92 ? 3.045 11.275 6.454 1.00 97.69 92 MET A CA 1
ATOM 636 C C . MET A 1 92 ? 2.943 9.800 6.866 1.00 97.69 92 MET A C 1
ATOM 638 O O . MET A 1 92 ? 2.034 9.435 7.614 1.00 97.69 92 MET A O 1
ATOM 642 N N . VAL A 1 93 ? 3.947 8.979 6.544 1.00 97.31 93 VAL A N 1
ATOM 643 C CA . VAL A 1 93 ? 4.053 7.579 7.011 1.00 97.31 93 VAL A CA 1
ATOM 644 C C . VAL A 1 93 ? 4.007 7.466 8.541 1.00 97.31 93 VAL A C 1
ATOM 646 O O . VAL A 1 93 ? 3.353 6.579 9.101 1.00 97.31 93 VAL A O 1
ATOM 649 N N . ALA A 1 94 ? 4.685 8.366 9.258 1.00 97.56 94 ALA A N 1
ATOM 650 C CA . ALA A 1 94 ? 4.664 8.384 10.717 1.00 97.56 94 ALA A CA 1
ATOM 651 C C . ALA A 1 94 ? 3.285 8.763 11.288 1.00 97.56 94 ALA A C 1
ATOM 653 O O . ALA A 1 94 ? 2.958 8.329 12.395 1.00 97.56 94 ALA A O 1
ATOM 654 N N . SER A 1 95 ? 2.471 9.545 10.568 1.00 98.06 95 SER A N 1
ATOM 655 C CA . SER A 1 95 ? 1.087 9.846 10.955 1.00 98.06 95 SER A CA 1
ATOM 656 C C . SER A 1 95 ? 0.217 8.587 10.929 1.00 98.06 95 SER A C 1
ATOM 658 O O . SER A 1 95 ? -0.406 8.273 11.946 1.00 98.06 95 SER A O 1
ATOM 660 N N . TRP A 1 96 ? 0.280 7.804 9.844 1.00 98.06 96 TRP A N 1
ATOM 661 C CA . TRP A 1 96 ? -0.446 6.541 9.696 1.00 98.06 96 TRP A CA 1
ATOM 662 C C . TRP A 1 96 ? -0.084 5.551 10.800 1.00 98.06 96 TRP A C 1
ATOM 664 O O . TRP A 1 96 ? -0.972 5.089 11.512 1.00 98.06 96 TRP A O 1
ATOM 674 N N . LYS A 1 97 ? 1.210 5.308 11.041 1.00 97.31 97 LYS A N 1
ATOM 675 C CA . LYS A 1 97 ? 1.663 4.420 12.130 1.00 97.31 97 LYS A CA 1
ATOM 676 C C . LYS A 1 97 ? 1.198 4.888 13.513 1.00 97.31 97 LYS A C 1
ATOM 678 O O . LYS A 1 97 ? 0.725 4.087 14.312 1.00 97.31 97 LYS A O 1
ATOM 683 N N . ARG A 1 98 ? 1.314 6.189 13.806 1.00 97.50 98 ARG A N 1
ATOM 684 C CA . ARG A 1 98 ? 0.970 6.769 15.118 1.00 97.50 98 ARG A CA 1
ATOM 685 C C . ARG A 1 98 ? -0.531 6.734 15.413 1.00 97.50 98 ARG A C 1
ATOM 687 O O . ARG A 1 98 ? -0.907 6.586 16.571 1.00 97.50 98 ARG A O 1
ATOM 694 N N . LYS A 1 99 ? -1.376 6.900 14.393 1.00 97.25 99 LYS A N 1
ATOM 695 C CA . LYS A 1 99 ? -2.843 6.890 14.525 1.00 97.25 99 LYS A CA 1
ATOM 696 C C . LYS A 1 99 ? -3.445 5.487 14.596 1.00 97.25 99 LYS A C 1
ATOM 698 O O . LYS A 1 99 ? -4.589 5.360 15.017 1.00 97.25 99 LYS A O 1
ATOM 703 N N . HIS A 1 100 ? -2.682 4.453 14.241 1.00 97.12 100 HIS A N 1
ATOM 704 C CA . HIS A 1 100 ? -3.178 3.083 14.113 1.00 97.12 100 HIS A CA 1
ATOM 705 C C . HIS A 1 100 ? -2.310 2.057 14.871 1.00 97.12 100 HIS A C 1
ATOM 707 O O . HIS A 1 100 ? -1.834 1.095 14.272 1.00 97.12 100 HIS A O 1
ATOM 713 N N . PRO A 1 101 ? -2.098 2.209 16.195 1.00 94.75 101 PRO A N 1
ATOM 714 C CA . PRO A 1 101 ? -1.212 1.326 16.964 1.00 94.75 101 PRO A CA 1
ATOM 715 C C . PRO A 1 101 ? -1.685 -0.139 17.032 1.00 94.75 101 PRO A C 1
ATOM 717 O O . PRO A 1 101 ? -0.882 -1.018 17.328 1.00 94.75 101 PRO A O 1
ATOM 720 N N . GLY A 1 102 ? -2.972 -0.401 16.773 1.00 94.00 102 GLY A N 1
ATOM 721 C CA . GLY A 1 102 ? -3.558 -1.745 16.686 1.00 94.00 102 GLY A CA 1
ATOM 722 C C . GLY A 1 102 ? -3.670 -2.313 15.264 1.00 94.00 102 GLY A C 1
ATOM 723 O O . GLY A 1 102 ? -4.317 -3.343 15.086 1.00 94.00 102 GLY A O 1
ATOM 724 N N . TRP A 1 103 ? -3.102 -1.645 14.255 1.00 96.69 103 TRP A N 1
ATOM 725 C CA . TRP A 1 103 ? -3.114 -2.102 12.862 1.00 96.69 103 TRP A CA 1
ATOM 726 C C . TRP A 1 103 ? -1.740 -2.619 12.443 1.00 96.69 103 TRP A C 1
ATOM 728 O O . TRP A 1 103 ? -0.704 -2.065 12.815 1.00 96.69 103 TRP A O 1
ATOM 738 N N . GLU A 1 104 ? -1.725 -3.657 11.613 1.00 98.19 104 GLU A N 1
ATOM 739 C CA . GLU A 1 104 ? -0.518 -4.056 10.904 1.00 98.19 104 GLU A CA 1
ATOM 740 C C . GLU A 1 104 ? -0.205 -3.007 9.829 1.00 98.19 104 GLU A C 1
ATOM 742 O O . GLU A 1 104 ? -1.039 -2.709 8.979 1.00 98.19 104 GLU A O 1
ATOM 747 N N . TYR A 1 105 ? 1.001 -2.444 9.848 1.00 98.31 105 TYR A N 1
ATOM 748 C CA . TYR A 1 105 ? 1.451 -1.504 8.826 1.00 98.31 105 TYR A CA 1
ATOM 749 C C . TYR A 1 105 ? 2.452 -2.191 7.893 1.00 98.31 105 TYR A C 1
ATOM 751 O O . TYR A 1 105 ? 3.534 -2.596 8.329 1.00 98.31 105 TYR A O 1
ATOM 759 N N . ARG A 1 106 ? 2.115 -2.277 6.604 1.00 98.44 106 ARG A N 1
ATOM 760 C CA . ARG A 1 106 ? 2.953 -2.849 5.546 1.00 98.44 106 ARG A CA 1
ATOM 761 C C . ARG A 1 106 ? 3.376 -1.765 4.563 1.00 98.44 106 ARG A C 1
ATOM 763 O O . ARG A 1 106 ? 2.554 -1.011 4.046 1.00 98.44 106 ARG A O 1
ATOM 770 N N . PHE A 1 107 ? 4.675 -1.714 4.292 1.00 98.25 107 PHE A N 1
ATOM 771 C CA . PHE A 1 107 ? 5.267 -0.802 3.324 1.00 98.25 107 PHE A CA 1
ATOM 772 C C . PHE A 1 107 ? 6.015 -1.588 2.261 1.00 98.25 107 PHE A C 1
ATOM 774 O O . PHE A 1 107 ? 6.742 -2.526 2.586 1.00 98.25 107 PHE A O 1
ATOM 781 N N . TYR A 1 108 ? 5.841 -1.17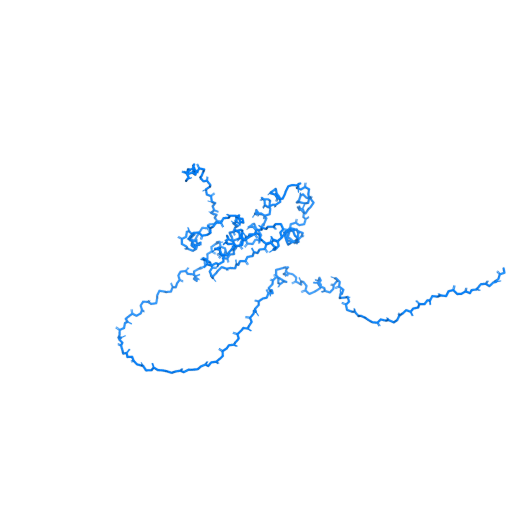7 1.011 1.00 98.38 108 TYR A N 1
ATOM 782 C CA . TYR A 1 108 ? 6.416 -1.840 -0.147 1.00 98.38 108 TYR A CA 1
ATOM 783 C C . TYR A 1 108 ? 7.232 -0.821 -0.942 1.00 98.38 108 TYR A C 1
ATOM 785 O O . TYR A 1 108 ? 6.713 0.235 -1.310 1.00 98.38 108 TYR A O 1
ATOM 793 N N . ASP A 1 109 ? 8.502 -1.133 -1.196 1.00 97.75 109 ASP A N 1
ATOM 794 C CA . ASP A 1 109 ? 9.258 -0.464 -2.251 1.00 97.75 109 ASP A CA 1
ATOM 795 C C . ASP A 1 109 ? 8.969 -1.098 -3.628 1.00 97.75 109 ASP A C 1
ATOM 797 O O . ASP A 1 109 ? 8.303 -2.133 -3.709 1.00 97.75 109 ASP A O 1
ATOM 801 N N . ASP A 1 110 ? 9.476 -0.517 -4.722 1.00 96.88 110 ASP A N 1
ATOM 802 C CA . ASP A 1 110 ? 9.281 -1.049 -6.084 1.00 96.88 110 ASP A CA 1
ATOM 803 C C . ASP A 1 110 ? 9.672 -2.541 -6.209 1.00 96.88 110 ASP A C 1
ATOM 805 O O . ASP A 1 110 ? 9.040 -3.295 -6.959 1.00 96.88 110 ASP A O 1
ATOM 809 N N . ALA A 1 111 ? 10.683 -2.992 -5.454 1.00 97.44 111 ALA A N 1
ATOM 810 C CA . ALA A 1 111 ? 11.127 -4.383 -5.446 1.00 97.44 111 ALA A CA 1
ATOM 811 C C . ALA A 1 111 ? 10.157 -5.292 -4.672 1.00 97.44 111 ALA A C 1
ATOM 813 O O . ALA A 1 111 ? 9.809 -6.369 -5.164 1.00 97.44 111 ALA A O 1
ATOM 814 N N . ALA A 1 112 ? 9.677 -4.856 -3.506 1.00 98.38 112 ALA A N 1
ATOM 815 C CA . ALA A 1 112 ? 8.669 -5.558 -2.717 1.00 98.38 112 ALA A CA 1
ATOM 816 C C . ALA A 1 112 ? 7.315 -5.631 -3.442 1.00 98.38 112 ALA A C 1
ATOM 818 O O . ALA A 1 112 ? 6.688 -6.692 -3.447 1.00 98.38 112 ALA A O 1
ATOM 819 N N . CYS A 1 113 ? 6.895 -4.553 -4.115 1.00 98.38 113 CYS A N 1
ATOM 820 C CA . CYS A 1 113 ? 5.707 -4.545 -4.968 1.00 98.38 113 CYS A CA 1
ATOM 821 C C . CYS A 1 113 ? 5.824 -5.615 -6.058 1.00 98.38 113 CYS A C 1
ATOM 823 O O . CYS A 1 113 ? 4.968 -6.488 -6.181 1.00 98.38 113 CYS A O 1
ATOM 825 N N . LEU A 1 114 ? 6.925 -5.607 -6.813 1.00 98.00 114 LEU A N 1
ATOM 826 C CA . LEU A 1 114 ? 7.168 -6.569 -7.886 1.00 98.00 114 LEU A CA 1
ATOM 827 C C . LEU A 1 114 ? 7.258 -8.024 -7.386 1.00 98.00 114 LEU A C 1
ATOM 829 O O . LEU A 1 114 ? 6.753 -8.932 -8.049 1.00 98.00 114 LEU A O 1
ATOM 833 N N . ALA A 1 115 ? 7.879 -8.255 -6.226 1.00 98.44 115 ALA A N 1
ATOM 834 C CA . ALA A 1 115 ? 7.943 -9.573 -5.599 1.00 98.44 115 ALA A CA 1
ATOM 835 C C . ALA A 1 115 ? 6.547 -10.079 -5.194 1.00 98.44 115 ALA A C 1
ATOM 837 O O . ALA A 1 115 ? 6.217 -11.237 -5.453 1.00 98.44 115 ALA A O 1
ATOM 838 N N . PHE A 1 116 ? 5.708 -9.205 -4.632 1.00 98.62 116 PHE A N 1
ATOM 839 C CA . PHE A 1 116 ? 4.320 -9.516 -4.293 1.00 98.62 116 PHE A CA 1
ATOM 840 C C . PHE A 1 116 ? 3.483 -9.843 -5.539 1.00 98.62 116 PHE A C 1
ATOM 842 O O . PHE A 1 116 ? 2.791 -10.861 -5.545 1.00 98.62 116 PHE A O 1
ATOM 849 N N . VAL A 1 117 ? 3.600 -9.054 -6.618 1.00 98.44 117 VAL A N 1
ATOM 850 C CA . VAL A 1 117 ? 2.916 -9.337 -7.896 1.00 98.44 117 VAL A CA 1
ATOM 851 C C . VAL A 1 117 ? 3.329 -10.703 -8.439 1.00 98.44 117 VAL A C 1
ATOM 853 O O . VAL A 1 117 ? 2.467 -11.518 -8.742 1.00 98.44 117 VAL A O 1
ATOM 856 N N . ARG A 1 118 ? 4.630 -11.014 -8.488 1.00 98.19 118 ARG A N 1
ATOM 857 C CA . ARG A 1 118 ? 5.112 -12.338 -8.921 1.00 98.19 118 ARG A CA 1
ATOM 858 C C . ARG A 1 118 ? 4.554 -13.485 -8.068 1.00 98.19 118 ARG A C 1
ATOM 860 O O . ARG A 1 118 ? 4.283 -14.554 -8.605 1.00 98.19 118 ARG A O 1
ATOM 867 N N . ALA A 1 119 ? 4.424 -13.287 -6.756 1.00 98.25 119 ALA A N 1
ATOM 868 C CA . ALA A 1 119 ? 3.998 -14.330 -5.825 1.00 98.25 119 ALA A CA 1
ATOM 869 C C . ALA A 1 119 ? 2.477 -14.562 -5.802 1.00 98.25 119 ALA A C 1
ATOM 871 O O . ALA A 1 119 ? 2.044 -15.696 -5.618 1.00 98.25 119 ALA A O 1
ATOM 872 N N . ARG A 1 120 ? 1.666 -13.506 -5.954 1.00 98.19 120 ARG A N 1
ATOM 873 C CA . ARG A 1 120 ? 0.194 -13.573 -5.837 1.00 98.19 120 ARG A CA 1
ATOM 874 C C . ARG A 1 120 ? -0.557 -13.470 -7.161 1.00 98.19 120 ARG A C 1
ATOM 876 O O . ARG A 1 120 ? -1.692 -13.922 -7.231 1.00 98.19 120 ARG A O 1
ATOM 883 N N . PHE A 1 121 ? 0.076 -12.897 -8.178 1.00 98.06 121 PHE A N 1
ATOM 884 C CA . PHE A 1 121 ? -0.515 -12.539 -9.467 1.00 98.06 121 PHE A CA 1
ATOM 885 C C . PHE A 1 121 ? 0.472 -12.796 -10.632 1.00 98.06 121 PHE A C 1
ATOM 887 O O . PHE A 1 121 ? 0.734 -11.886 -11.429 1.00 98.06 121 PHE A O 1
ATOM 894 N N . PRO A 1 122 ? 1.084 -13.997 -10.737 1.00 98.00 122 PRO A N 1
ATOM 895 C CA . PRO A 1 122 ? 2.110 -14.290 -11.744 1.00 98.00 122 PRO A CA 1
ATOM 896 C C . PRO A 1 122 ? 1.631 -14.058 -13.187 1.00 98.00 122 PRO A C 1
ATOM 898 O O . PRO A 1 122 ? 2.421 -13.656 -14.041 1.00 98.00 122 PRO A O 1
ATOM 901 N N . GLU A 1 123 ? 0.339 -14.240 -13.462 1.00 98.12 123 GLU A N 1
ATOM 902 C CA . GLU A 1 123 ? -0.297 -13.958 -14.751 1.00 98.12 123 GLU A CA 1
ATOM 903 C C . GLU A 1 123 ? -0.287 -12.466 -15.129 1.00 98.12 123 GLU A C 1
ATOM 905 O O . GLU A 1 123 ? -0.309 -12.131 -16.315 1.00 98.12 123 GLU A O 1
ATOM 910 N N . TYR A 1 124 ? -0.183 -11.568 -14.143 1.00 97.62 124 TYR A N 1
ATOM 911 C CA . TYR A 1 124 ? -0.110 -10.120 -14.340 1.00 97.62 124 TYR A CA 1
ATOM 912 C C . TYR A 1 124 ? 1.316 -9.551 -14.233 1.00 97.62 124 TYR A C 1
ATOM 914 O O . TYR A 1 124 ? 1.496 -8.373 -14.542 1.00 97.62 124 TYR A O 1
ATOM 922 N N . GLU A 1 125 ? 2.349 -10.340 -13.888 1.00 97.62 125 GLU A N 1
ATOM 923 C CA . GLU A 1 125 ? 3.734 -9.835 -13.755 1.00 97.62 125 GLU A CA 1
ATOM 924 C C . GLU A 1 125 ? 4.213 -9.130 -15.038 1.00 97.62 125 GLU A C 1
ATOM 926 O O . GLU A 1 125 ? 4.791 -8.043 -14.983 1.00 97.62 125 GLU A O 1
ATOM 931 N N . ALA A 1 126 ? 3.943 -9.720 -16.207 1.00 97.81 126 ALA A N 1
ATOM 932 C CA . ALA A 1 126 ? 4.340 -9.148 -17.493 1.00 97.81 126 ALA A CA 1
ATOM 933 C C . ALA A 1 126 ? 3.638 -7.808 -17.783 1.00 97.81 126 ALA A C 1
ATOM 935 O O . ALA A 1 126 ? 4.277 -6.878 -18.274 1.00 97.81 126 ALA A O 1
ATOM 936 N N . ALA A 1 127 ? 2.350 -7.691 -17.442 1.00 97.75 127 ALA A N 1
ATOM 937 C CA . ALA A 1 127 ? 1.588 -6.454 -17.595 1.00 97.75 127 ALA A CA 1
ATOM 938 C C . ALA A 1 127 ? 2.069 -5.378 -16.609 1.00 97.75 127 ALA A C 1
ATOM 940 O O . ALA A 1 127 ? 2.314 -4.246 -17.012 1.00 97.75 127 ALA A O 1
ATOM 941 N N . TYR A 1 128 ? 2.295 -5.748 -15.345 1.00 97.75 128 TYR A N 1
ATOM 942 C CA . TYR A 1 128 ? 2.805 -4.854 -14.305 1.00 97.75 128 TYR A CA 1
ATOM 943 C C . TYR A 1 128 ? 4.183 -4.273 -14.661 1.00 97.75 128 TYR A C 1
ATOM 945 O O . TYR A 1 128 ? 4.414 -3.075 -14.517 1.00 97.75 128 TYR A O 1
ATOM 953 N N . ARG A 1 129 ? 5.090 -5.099 -15.204 1.00 96.88 129 ARG A N 1
ATOM 954 C CA . ARG A 1 129 ? 6.403 -4.653 -15.712 1.00 96.88 129 ARG A CA 1
ATOM 955 C C . ARG A 1 129 ? 6.325 -3.766 -16.956 1.00 96.88 129 ARG A C 1
ATOM 957 O O . ARG A 1 129 ? 7.275 -3.034 -17.215 1.00 96.88 129 ARG A O 1
ATOM 964 N N . ALA A 1 130 ? 5.250 -3.855 -17.738 1.00 97.75 130 ALA A N 1
ATOM 965 C CA . ALA A 1 130 ? 5.057 -3.036 -18.934 1.00 97.75 130 ALA A CA 1
ATOM 966 C C . ALA A 1 130 ? 4.551 -1.614 -18.619 1.00 97.75 130 ALA A C 1
ATOM 968 O O . ALA A 1 130 ? 4.582 -0.753 -19.499 1.00 97.75 130 ALA A O 1
ATOM 969 N N . LEU A 1 131 ? 4.110 -1.351 -17.381 1.00 96.81 131 LEU A N 1
ATOM 970 C CA . LEU A 1 131 ? 3.677 -0.028 -16.934 1.00 96.81 131 LEU A CA 1
ATOM 971 C C . LEU A 1 131 ? 4.872 0.921 -16.792 1.00 96.81 131 LEU A C 1
ATOM 973 O O . LEU A 1 131 ? 5.734 0.773 -15.918 1.00 96.81 131 LEU A O 1
ATOM 977 N N . SER A 1 132 ? 4.904 1.907 -17.684 1.00 93.25 132 SER A N 1
ATOM 978 C CA . SER A 1 132 ? 6.050 2.793 -17.875 1.00 93.25 132 SER A CA 1
ATOM 979 C C . SER A 1 132 ? 6.253 3.793 -16.738 1.00 93.25 132 SER A C 1
ATOM 981 O O . SER A 1 132 ? 7.391 4.171 -16.463 1.00 93.25 132 SER A O 1
ATOM 983 N N . ARG A 1 133 ? 5.174 4.222 -16.069 1.00 94.62 133 ARG A N 1
ATOM 984 C CA . ARG A 1 133 ? 5.217 5.253 -15.026 1.00 94.62 133 ARG A CA 1
ATOM 985 C C . ARG A 1 133 ? 5.025 4.641 -13.645 1.00 94.62 133 ARG A C 1
ATOM 987 O O . ARG A 1 133 ? 4.171 3.785 -13.443 1.00 94.62 133 ARG A O 1
ATOM 994 N N . ASP A 1 134 ? 5.776 5.147 -12.675 1.00 92.00 134 ASP A N 1
ATOM 995 C CA . ASP A 1 134 ? 5.725 4.698 -11.277 1.00 92.00 134 ASP A CA 1
ATOM 996 C C . ASP A 1 134 ? 4.311 4.851 -10.685 1.00 92.00 134 ASP A C 1
ATOM 998 O O . ASP A 1 134 ? 3.829 3.967 -9.983 1.00 92.00 134 ASP A O 1
ATOM 1002 N N . VAL A 1 135 ? 3.607 5.927 -11.060 1.00 93.12 135 VAL A N 1
ATOM 1003 C CA . VAL A 1 135 ? 2.198 6.172 -10.698 1.00 93.12 135 VAL A CA 1
ATOM 1004 C C . VAL A 1 135 ? 1.281 5.063 -11.225 1.00 93.12 135 VAL A C 1
ATOM 1006 O O . VAL A 1 135 ? 0.487 4.530 -10.463 1.00 93.12 135 VAL A O 1
ATOM 1009 N N . GLU A 1 136 ? 1.448 4.632 -12.481 1.00 96.50 136 GLU A N 1
ATOM 1010 C CA . GLU A 1 136 ? 0.651 3.538 -13.064 1.00 96.50 136 GLU A CA 1
ATOM 1011 C C . GLU A 1 136 ? 0.881 2.220 -12.303 1.00 96.50 136 GLU A C 1
ATOM 1013 O O . GLU A 1 136 ? -0.058 1.455 -12.075 1.00 96.50 136 GLU A O 1
ATOM 1018 N N . ARG A 1 137 ? 2.127 1.962 -11.871 1.00 97.12 137 ARG A N 1
ATOM 1019 C CA . ARG A 1 137 ? 2.473 0.789 -11.051 1.00 97.12 137 ARG A CA 1
ATOM 1020 C C . ARG A 1 137 ? 1.852 0.863 -9.654 1.00 97.12 137 ARG A C 1
ATOM 1022 O O . ARG A 1 137 ? 1.269 -0.129 -9.225 1.00 97.12 137 ARG A O 1
ATOM 1029 N N . SER A 1 138 ? 1.902 2.021 -8.991 1.00 96.06 138 SER A N 1
ATOM 1030 C CA . SER A 1 138 ? 1.207 2.273 -7.716 1.00 96.06 138 SER A CA 1
ATOM 1031 C C . SER A 1 138 ? -0.304 2.049 -7.843 1.00 96.06 138 SER A C 1
ATOM 1033 O O . SER A 1 138 ? -0.887 1.288 -7.069 1.00 96.06 138 SER A O 1
ATOM 1035 N N . ASP A 1 139 ? -0.928 2.638 -8.866 1.00 95.94 139 ASP A N 1
ATOM 1036 C CA . ASP A 1 139 ? -2.365 2.526 -9.121 1.00 95.94 139 ASP A CA 1
ATOM 1037 C C . ASP A 1 139 ? -2.801 1.076 -9.314 1.00 95.94 139 ASP A C 1
ATOM 1039 O O . ASP A 1 139 ? -3.802 0.654 -8.734 1.00 95.94 139 ASP A O 1
ATOM 1043 N N . PHE A 1 140 ? -2.042 0.285 -10.077 1.00 97.75 140 PHE A N 1
ATOM 1044 C CA . PHE A 1 140 ? -2.367 -1.126 -10.276 1.00 97.75 140 PHE A CA 1
ATOM 1045 C C . PHE A 1 140 ? -2.091 -1.963 -9.016 1.00 97.75 140 PHE A C 1
ATOM 1047 O O . PHE A 1 140 ? -2.900 -2.821 -8.654 1.00 97.75 140 PHE A O 1
ATOM 1054 N N . PHE A 1 141 ? -0.988 -1.687 -8.310 1.00 9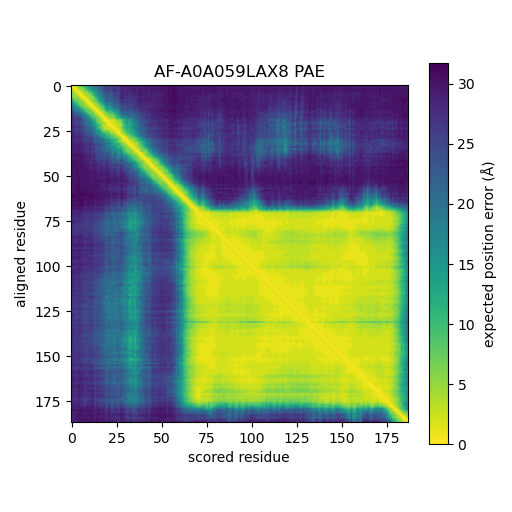8.44 141 PHE A N 1
ATOM 1055 C CA . PHE A 1 141 ? -0.615 -2.395 -7.085 1.00 98.44 141 PHE A CA 1
ATOM 1056 C C . PHE A 1 141 ? -1.643 -2.211 -5.963 1.00 98.44 141 PHE A C 1
ATOM 1058 O O . PHE A 1 141 ? -1.981 -3.182 -5.287 1.00 98.44 141 PHE A O 1
ATOM 1065 N N . ARG A 1 142 ? -2.193 -0.997 -5.810 1.00 97.94 142 ARG A N 1
ATOM 1066 C CA . ARG A 1 142 ? -3.276 -0.664 -4.869 1.00 97.94 142 ARG A CA 1
ATOM 1067 C C . ARG A 1 142 ? -4.436 -1.662 -4.943 1.00 97.94 142 ARG A C 1
ATOM 1069 O O . ARG A 1 142 ? -4.853 -2.188 -3.913 1.00 97.94 142 ARG A O 1
ATOM 1076 N N . TYR A 1 143 ? -4.914 -1.976 -6.147 1.00 97.50 143 TYR A N 1
ATOM 1077 C CA . TYR A 1 143 ? -5.991 -2.955 -6.325 1.00 97.50 143 TYR A CA 1
ATOM 1078 C C . TYR A 1 143 ? -5.531 -4.392 -6.063 1.00 97.50 143 TYR A C 1
ATOM 1080 O O . TYR A 1 143 ? -6.260 -5.149 -5.428 1.00 97.50 143 TYR A O 1
ATOM 1088 N N . MET A 1 144 ? -4.326 -4.771 -6.503 1.00 98.44 144 MET A N 1
ATOM 1089 C CA . MET A 1 144 ? -3.787 -6.118 -6.274 1.00 98.44 144 MET A CA 1
ATOM 1090 C C . MET A 1 144 ? -3.619 -6.441 -4.787 1.00 98.44 144 MET A C 1
ATOM 1092 O O . MET A 1 144 ? -4.024 -7.514 -4.343 1.00 98.44 144 MET A O 1
ATOM 1096 N N . VAL A 1 145 ? -3.028 -5.529 -4.010 1.00 98.69 145 VAL A N 1
ATOM 1097 C CA . VAL A 1 145 ? -2.740 -5.786 -2.595 1.00 98.69 145 VAL A CA 1
ATOM 1098 C C . VAL A 1 145 ? -4.024 -5.863 -1.770 1.00 98.69 145 VAL A C 1
ATOM 1100 O O . VAL A 1 145 ? -4.182 -6.813 -1.009 1.00 98.69 145 VAL A O 1
ATOM 1103 N N . VAL A 1 146 ? -4.991 -4.969 -2.009 1.00 97.81 146 VAL A N 1
ATOM 1104 C CA . VAL A 1 146 ? -6.298 -5.011 -1.328 1.00 97.81 146 VAL A CA 1
ATOM 1105 C C . VAL A 1 146 ? -7.118 -6.236 -1.744 1.00 97.81 146 VAL A C 1
ATOM 1107 O O . VAL A 1 146 ? -7.777 -6.841 -0.904 1.00 97.81 146 VAL A O 1
ATOM 1110 N N . LEU A 1 147 ? -7.049 -6.670 -3.008 1.00 97.50 147 LEU A N 1
ATOM 1111 C CA . LEU A 1 147 ? -7.736 -7.885 -3.465 1.00 97.50 147 LEU A CA 1
ATOM 1112 C C . LEU A 1 147 ? -7.189 -9.164 -2.805 1.00 97.50 147 LEU A C 1
ATOM 1114 O O . LEU A 1 147 ? -7.955 -10.087 -2.542 1.00 97.50 147 LEU A O 1
ATOM 1118 N N . ALA A 1 148 ? -5.878 -9.231 -2.556 1.00 97.75 148 ALA A N 1
ATOM 1119 C CA . ALA A 1 148 ? -5.214 -10.421 -2.022 1.00 97.75 148 ALA A CA 1
ATOM 1120 C C . ALA A 1 148 ? -5.071 -10.450 -0.488 1.00 97.75 148 ALA A C 1
ATOM 1122 O O . ALA A 1 148 ? -4.964 -11.538 0.074 1.00 97.75 148 ALA A O 1
ATOM 1123 N N . GLU A 1 149 ? -5.044 -9.296 0.184 1.00 97.69 149 GLU A N 1
ATOM 1124 C CA . GLU A 1 149 ? -4.840 -9.182 1.641 1.00 97.69 149 GLU A CA 1
ATOM 1125 C C . GLU A 1 149 ? -6.029 -8.547 2.384 1.00 97.69 149 GLU A C 1
ATOM 1127 O O . GLU A 1 149 ? -6.097 -8.616 3.612 1.00 97.69 149 GLU A O 1
ATOM 1132 N N . GLY A 1 150 ? -6.965 -7.918 1.667 1.00 97.44 150 GLY A N 1
ATOM 1133 C CA . GLY A 1 150 ? -7.929 -6.993 2.257 1.00 97.44 150 GLY A CA 1
ATOM 1134 C C . GLY A 1 150 ? -7.243 -5.715 2.748 1.00 97.44 150 GLY A C 1
ATOM 1135 O O . GLY A 1 150 ? -6.303 -5.217 2.133 1.00 97.44 150 GLY A O 1
ATOM 1136 N N . GLY A 1 151 ? -7.713 -5.183 3.875 1.00 97.31 151 GLY A N 1
ATOM 1137 C CA . GLY A 1 151 ? -7.134 -4.000 4.504 1.00 97.31 151 GLY A CA 1
ATOM 1138 C C . GLY A 1 151 ? -7.463 -2.691 3.790 1.00 97.31 151 GLY A C 1
ATOM 1139 O O . GLY A 1 151 ? -8.428 -2.587 3.033 1.00 97.31 151 GLY A O 1
ATOM 1140 N N . VAL A 1 152 ? -6.661 -1.670 4.082 1.00 97.88 152 VAL A N 1
ATOM 1141 C CA . VAL A 1 152 ? -6.789 -0.311 3.551 1.00 97.88 152 VAL A CA 1
ATOM 1142 C C . VAL A 1 152 ? -5.486 0.077 2.864 1.00 97.88 152 VAL A C 1
ATOM 1144 O O . VAL A 1 152 ? -4.414 0.025 3.465 1.00 97.88 152 VAL A O 1
ATOM 1147 N N . TYR A 1 153 ? -5.576 0.500 1.606 1.00 98.31 153 TYR A N 1
ATOM 1148 C CA . TYR A 1 153 ? -4.477 1.173 0.919 1.00 98.31 153 TYR A CA 1
ATOM 1149 C C . TYR A 1 153 ? -4.568 2.683 1.153 1.00 98.31 153 TYR A C 1
ATOM 1151 O O . TYR A 1 153 ? -5.655 3.249 1.040 1.00 98.31 153 TYR A O 1
ATOM 1159 N N . ALA A 1 154 ? -3.441 3.336 1.435 1.00 96.94 154 ALA A N 1
ATOM 1160 C CA . ALA A 1 154 ? -3.362 4.788 1.574 1.00 96.94 154 ALA A CA 1
ATOM 1161 C C . ALA A 1 154 ? -2.187 5.357 0.772 1.00 96.94 154 ALA A C 1
ATOM 1163 O O . ALA A 1 154 ? -1.052 4.890 0.908 1.00 96.94 154 ALA A O 1
ATOM 1164 N N . ASP A 1 155 ? -2.447 6.397 -0.022 1.00 95.50 155 ASP A N 1
ATOM 1165 C CA . ASP A 1 155 ? -1.412 7.070 -0.807 1.00 95.50 155 ASP A CA 1
ATOM 1166 C C . ASP A 1 155 ? -0.354 7.715 0.110 1.00 95.50 155 ASP A C 1
ATOM 1168 O O . ASP A 1 155 ? -0.621 8.130 1.243 1.00 95.50 155 ASP A O 1
ATOM 1172 N N . ILE A 1 156 ? 0.898 7.695 -0.343 1.00 96.00 156 ILE A N 1
ATOM 1173 C CA . ILE A 1 156 ? 2.097 7.889 0.491 1.00 96.00 156 ILE A CA 1
ATOM 1174 C C . ILE A 1 156 ? 2.306 9.331 0.982 1.00 96.00 156 ILE A C 1
ATOM 1176 O O . ILE A 1 156 ? 3.023 9.580 1.952 1.00 96.00 156 ILE A O 1
ATOM 1180 N N . ASP A 1 157 ? 1.666 10.277 0.310 1.00 94.06 157 ASP A N 1
ATOM 1181 C CA . ASP A 1 157 ? 1.635 11.712 0.574 1.00 94.06 157 ASP A CA 1
ATOM 1182 C C . ASP A 1 157 ? 0.436 12.144 1.444 1.00 94.06 157 ASP A C 1
ATOM 1184 O O . ASP A 1 157 ? 0.270 13.331 1.723 1.00 94.06 157 ASP A O 1
ATOM 1188 N N . THR A 1 158 ? -0.366 11.195 1.945 1.00 94.56 158 THR A N 1
ATOM 1189 C CA . THR A 1 158 ? -1.545 11.482 2.780 1.00 94.56 158 THR A CA 1
ATOM 1190 C C . THR A 1 158 ? -1.250 11.507 4.285 1.00 94.56 158 THR A C 1
ATOM 1192 O O . THR A 1 158 ? -0.542 10.655 4.826 1.00 94.56 158 THR A O 1
ATOM 1195 N N . GLU A 1 159 ? -1.868 12.452 5.000 1.00 95.50 159 GLU A N 1
ATOM 1196 C CA . GLU A 1 159 ? -1.839 12.531 6.467 1.00 95.50 159 GLU A CA 1
ATOM 1197 C C . GLU A 1 159 ? -3.025 11.778 7.101 1.00 95.50 159 GLU A C 1
ATOM 1199 O O . GLU A 1 159 ? -4.190 12.100 6.853 1.00 95.50 159 GLU A O 1
ATOM 1204 N N . ALA A 1 160 ? -2.752 10.857 8.030 1.00 96.19 160 ALA A N 1
ATOM 1205 C CA . ALA A 1 160 ? -3.779 10.277 8.891 1.00 96.19 160 ALA A CA 1
ATOM 1206 C C . ALA A 1 160 ? -4.231 11.277 9.973 1.00 96.19 160 ALA A C 1
ATOM 1208 O O . ALA A 1 160 ? -3.549 11.498 10.981 1.00 96.19 160 ALA A O 1
ATOM 1209 N N . ARG A 1 161 ? -5.419 11.865 9.794 1.00 94.94 161 ARG A N 1
ATOM 1210 C CA . ARG A 1 161 ? -6.003 12.823 10.755 1.00 94.94 161 ARG A CA 1
ATOM 1211 C C . ARG A 1 161 ? -6.781 12.159 11.891 1.00 94.94 161 ARG A C 1
ATOM 1213 O O . ARG A 1 161 ? -6.678 12.603 13.036 1.00 94.94 161 ARG A O 1
ATOM 1220 N N . VAL A 1 162 ? -7.488 11.072 11.605 1.00 94.31 162 VAL A N 1
ATOM 1221 C CA . VAL A 1 162 ? -8.259 10.242 12.556 1.00 94.31 162 VAL A CA 1
ATOM 1222 C C . VAL A 1 162 ? -7.851 8.773 12.413 1.00 94.31 162 VAL A C 1
ATOM 1224 O O . VAL A 1 162 ? -7.172 8.423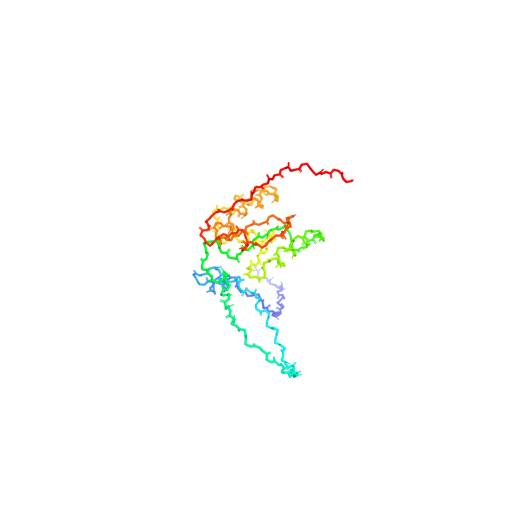 11.447 1.00 94.31 162 VAL A O 1
ATOM 1227 N N . GLY A 1 163 ? -8.200 7.931 13.383 1.00 95.69 163 GLY A N 1
ATOM 1228 C CA . GLY A 1 163 ? -8.001 6.485 13.301 1.00 95.69 163 GLY A CA 1
ATOM 1229 C C . GLY A 1 163 ? -9.070 5.802 12.441 1.00 95.69 163 GLY A C 1
ATOM 1230 O O . GLY A 1 163 ? -10.243 6.158 12.493 1.00 95.69 163 GLY A O 1
ATOM 1231 N N . LEU A 1 164 ? -8.690 4.774 11.682 1.00 95.00 164 LEU A N 1
ATOM 1232 C CA . LEU A 1 164 ? -9.597 3.989 10.837 1.00 95.00 164 LEU A CA 1
ATOM 1233 C C . LEU A 1 164 ? -10.701 3.280 11.638 1.00 95.00 164 LEU A C 1
ATOM 1235 O O . LEU A 1 164 ? -11.804 3.122 11.126 1.00 95.00 164 LEU A O 1
ATOM 1239 N N . ASP A 1 165 ? -10.459 2.911 12.901 1.00 93.69 165 ASP A N 1
ATOM 1240 C CA . ASP A 1 165 ? -11.510 2.371 13.780 1.00 93.69 165 ASP A CA 1
ATOM 1241 C C . ASP A 1 165 ? -12.589 3.418 14.153 1.00 93.69 165 ASP A C 1
ATOM 1243 O O . ASP A 1 165 ? -13.675 3.025 14.567 1.00 93.69 165 ASP A O 1
ATOM 1247 N N . GLU A 1 166 ? -12.333 4.726 13.978 1.00 93.31 166 GLU A N 1
ATOM 1248 C CA . GLU A 1 166 ? -13.326 5.802 14.179 1.00 93.31 166 GLU A CA 1
ATOM 1249 C C . GLU A 1 166 ? -14.262 5.985 12.967 1.00 93.31 166 GLU A C 1
ATOM 1251 O O . GLU A 1 166 ? -15.356 6.529 13.114 1.00 93.31 166 GLU A O 1
ATOM 1256 N N . VAL A 1 167 ? -13.831 5.568 11.767 1.00 91.50 167 VAL A N 1
ATOM 1257 C CA . VAL A 1 167 ? -14.543 5.813 10.493 1.00 91.50 167 VAL A CA 1
ATOM 1258 C C . VAL A 1 167 ? -15.088 4.549 9.829 1.00 91.50 167 VAL A C 1
ATOM 1260 O O . VAL A 1 167 ? -16.114 4.622 9.160 1.00 91.50 167 VAL A O 1
ATOM 1263 N N . LEU A 1 168 ? -14.437 3.400 10.018 1.00 93.00 168 LEU A N 1
ATOM 1264 C CA . LEU A 1 168 ? -14.891 2.104 9.515 1.00 93.00 168 LEU A CA 1
ATOM 1265 C C . LEU A 1 168 ? -15.800 1.422 10.540 1.00 93.00 168 LEU A C 1
ATOM 1267 O O . LEU A 1 168 ? -15.460 1.359 11.724 1.00 93.00 168 LEU A O 1
ATOM 1271 N N . GLN A 1 169 ? -16.873 0.787 10.084 1.00 92.38 169 GLN A N 1
ATOM 1272 C CA . GLN A 1 169 ? -17.731 -0.102 10.868 1.00 92.38 169 GLN A CA 1
ATOM 1273 C C . GLN A 1 169 ? -17.316 -1.572 10.689 1.00 92.38 169 GLN A C 1
ATOM 1275 O O . GLN A 1 169 ? -16.697 -1.952 9.698 1.00 92.38 169 GLN A O 1
ATOM 1280 N N . ALA A 1 170 ? -17.670 -2.441 11.642 1.00 90.69 170 ALA A N 1
ATOM 1281 C CA . ALA A 1 170 ? -17.290 -3.859 11.583 1.00 90.69 170 ALA A CA 1
ATOM 1282 C C . ALA A 1 170 ? -17.891 -4.614 10.376 1.00 90.69 170 ALA A C 1
ATOM 1284 O O . ALA A 1 170 ? -17.291 -5.573 9.889 1.00 90.69 170 ALA A O 1
ATOM 1285 N N . ALA A 1 171 ? -19.055 -4.168 9.892 1.00 92.75 171 ALA A N 1
ATOM 1286 C CA . ALA A 1 171 ? -19.777 -4.757 8.765 1.00 92.75 171 ALA A CA 1
ATOM 1287 C C . ALA A 1 171 ? -19.430 -4.135 7.395 1.00 92.75 171 ALA A C 1
ATOM 1289 O O . ALA A 1 171 ? -19.989 -4.571 6.387 1.00 92.75 171 ALA A O 1
ATOM 1290 N N . ASP A 1 172 ? -18.533 -3.145 7.336 1.00 94.12 172 ASP A N 1
ATOM 1291 C CA . ASP A 1 172 ? -18.125 -2.536 6.067 1.00 94.12 172 ASP A CA 1
ATOM 1292 C C . ASP A 1 172 ? -17.335 -3.536 5.218 1.00 94.12 172 ASP A C 1
ATOM 1294 O O . ASP A 1 172 ? -16.407 -4.183 5.701 1.00 94.12 172 ASP A O 1
ATOM 1298 N N . THR A 1 173 ? -17.687 -3.647 3.937 1.00 92.81 173 THR A N 1
ATOM 1299 C CA . THR A 1 173 ? -17.018 -4.531 2.963 1.00 92.81 173 THR A CA 1
ATOM 1300 C C . THR A 1 173 ? -16.223 -3.775 1.904 1.00 92.81 173 THR A C 1
ATOM 1302 O O . THR A 1 173 ? -15.329 -4.346 1.285 1.00 92.81 173 THR A O 1
ATOM 1305 N N . LEU A 1 174 ? -16.537 -2.496 1.691 1.00 91.69 174 LEU A N 1
ATOM 1306 C CA . LEU A 1 174 ? -15.835 -1.595 0.787 1.00 91.69 174 LEU A CA 1
ATOM 1307 C C . LEU A 1 174 ? -15.999 -0.163 1.294 1.00 91.69 174 LEU A C 1
ATOM 1309 O O . LEU A 1 174 ? -17.121 0.306 1.474 1.00 91.69 174 LEU A O 1
ATOM 1313 N N . VAL A 1 175 ? -14.882 0.540 1.455 1.00 90.75 175 VAL A N 1
ATOM 1314 C CA . VAL A 1 175 ? -14.842 1.982 1.709 1.00 90.75 175 VAL A CA 1
ATOM 1315 C C . VAL A 1 175 ? -13.886 2.604 0.700 1.00 90.75 175 VAL A C 1
ATOM 1317 O O . VAL A 1 175 ? -12.825 2.050 0.420 1.00 90.75 175 VAL A O 1
ATOM 1320 N N . VAL A 1 176 ? -14.286 3.734 0.120 1.00 90.12 176 VAL A N 1
ATOM 1321 C CA . VAL A 1 176 ? -13.525 4.456 -0.905 1.00 90.12 176 VAL A CA 1
ATOM 1322 C C . VAL A 1 176 ? -13.379 5.902 -0.446 1.00 90.12 176 VAL A C 1
ATOM 1324 O O . VAL A 1 176 ? -14.360 6.520 -0.032 1.00 90.12 176 VAL A O 1
ATOM 1327 N N . GLY A 1 177 ? -12.158 6.433 -0.497 1.00 83.50 177 GLY A N 1
ATOM 1328 C CA . GLY A 1 177 ? -11.906 7.844 -0.216 1.00 83.50 177 GLY A CA 1
ATOM 1329 C C . GLY A 1 177 ? -12.528 8.734 -1.291 1.00 83.50 177 GLY A C 1
ATOM 1330 O O . GLY A 1 177 ? -12.437 8.431 -2.478 1.00 83.50 177 GLY A O 1
ATOM 1331 N N . TRP A 1 178 ? -13.154 9.836 -0.880 1.00 82.38 178 TRP A N 1
ATOM 1332 C CA . TRP A 1 178 ? -13.589 10.886 -1.798 1.00 82.38 178 TRP A CA 1
ATOM 1333 C C . TRP A 1 178 ? -12.571 12.028 -1.753 1.00 82.38 178 TRP A C 1
ATOM 1335 O O . TRP A 1 178 ? -12.476 12.747 -0.759 1.00 82.38 178 TRP A O 1
ATOM 1345 N N . GLU A 1 179 ? -11.825 12.197 -2.842 1.00 74.19 179 GLU A N 1
ATOM 1346 C CA . GLU A 1 179 ? -11.013 13.389 -3.090 1.00 74.19 179 GLU A CA 1
ATOM 1347 C C . GLU A 1 179 ? -11.914 14.572 -3.462 1.00 74.19 179 GLU A C 1
ATOM 1349 O O . GLU A 1 179 ? -12.625 14.555 -4.469 1.00 74.19 179 GLU A O 1
ATOM 1354 N N . ALA A 1 180 ? -11.906 15.600 -2.619 1.00 63.59 180 ALA A N 1
ATOM 1355 C CA . ALA A 1 180 ? -12.569 16.863 -2.892 1.00 63.59 180 ALA A CA 1
ATOM 1356 C C . ALA A 1 180 ? -11.506 17.926 -3.181 1.00 63.59 180 ALA A C 1
ATOM 1358 O O . ALA A 1 180 ? -10.764 18.321 -2.279 1.00 63.59 180 ALA A O 1
ATOM 1359 N N . ASP A 1 181 ? -11.473 18.397 -4.430 1.00 61.12 181 ASP A N 1
ATOM 1360 C CA . ASP A 1 181 ? -10.673 19.541 -4.870 1.00 61.12 181 ASP A CA 1
ATOM 1361 C C . ASP A 1 181 ? -11.188 20.830 -4.210 1.00 61.12 181 ASP A C 1
ATOM 1363 O O . ASP A 1 181 ? -11.949 21.609 -4.789 1.00 61.12 181 ASP A O 1
ATOM 1367 N N . PHE A 1 182 ? -10.798 21.057 -2.959 1.00 60.03 182 PHE A N 1
ATOM 1368 C CA . PHE A 1 182 ? -10.958 22.355 -2.323 1.00 60.03 182 PHE A CA 1
ATOM 1369 C C . PHE A 1 182 ? -9.837 23.276 -2.802 1.00 60.03 182 PHE A C 1
ATOM 1371 O O . PHE A 1 182 ? -8.662 22.935 -2.674 1.00 60.03 182 PHE A O 1
ATOM 1378 N N . GLU A 1 183 ? -10.189 24.461 -3.309 1.00 59.16 183 GLU A N 1
ATOM 1379 C CA . GLU A 1 183 ? -9.205 25.514 -3.570 1.00 59.16 183 GLU A CA 1
ATOM 1380 C C . GLU A 1 183 ? -8.412 25.787 -2.288 1.00 59.16 183 GLU A C 1
ATOM 1382 O O . GLU A 1 183 ? -8.974 26.242 -1.288 1.00 59.16 183 GLU A O 1
ATOM 1387 N N . THR A 1 184 ? -7.106 25.511 -2.305 1.00 57.34 184 THR A N 1
ATOM 1388 C CA . THR A 1 184 ? -6.214 25.851 -1.197 1.00 57.34 184 THR A CA 1
ATOM 1389 C C . THR A 1 184 ? -6.229 27.371 -1.035 1.00 57.34 184 THR A C 1
ATOM 1391 O O . THR A 1 184 ? -5.785 28.069 -1.953 1.00 57.34 184 THR A O 1
ATOM 1394 N N . PRO A 1 185 ? -6.720 27.932 0.089 1.00 53.94 185 PRO A N 1
ATOM 1395 C CA . PRO A 1 185 ? -6.717 29.375 0.262 1.00 53.94 185 PRO A CA 1
ATOM 1396 C C . PRO A 1 185 ? -5.269 29.861 0.273 1.00 53.94 185 PRO A C 1
ATOM 1398 O O . PRO A 1 185 ? -4.463 29.370 1.065 1.00 53.94 185 PRO A O 1
ATOM 1401 N N . LEU A 1 186 ? -4.940 30.805 -0.611 1.00 49.44 186 LEU A N 1
ATOM 1402 C CA . LEU A 1 186 ? -3.620 31.432 -0.650 1.00 49.44 186 LEU A CA 1
ATOM 1403 C C . LEU A 1 186 ? -3.331 32.069 0.721 1.00 49.44 186 LEU A C 1
ATOM 1405 O O . LEU A 1 186 ? -4.080 32.948 1.154 1.00 49.44 186 LEU A O 1
ATOM 1409 N N . GLN A 1 187 ? -2.274 31.593 1.388 1.00 52.72 187 GLN A N 1
ATOM 1410 C CA . GLN A 1 187 ? -1.743 32.151 2.639 1.00 52.72 187 GLN A CA 1
ATOM 1411 C C . GLN A 1 187 ? -0.724 33.261 2.365 1.00 52.72 187 GLN A C 1
ATOM 1413 O O . GLN A 1 187 ? 0.038 33.122 1.381 1.00 52.72 187 GLN A O 1
#

Foldseek 3Di:
DDDDDDDDDDDDDDDDDDDPVVVVVVCPPDVPPVVPDDPPDDDDDDDDDDDDDDDDDPDPPPPDPLPDAAQFAQEEEEEDQDPDDDPLLVVQVVQQCVQRVPGHYDYDHPVRLLVLCCVQPVVCSVVLVVDPDPVVNRVVSQVVCCVVPNHDYDYSNHGDPHHPVVVDDRHDNDDDDDDDPDDDPDD

Secondary structure (D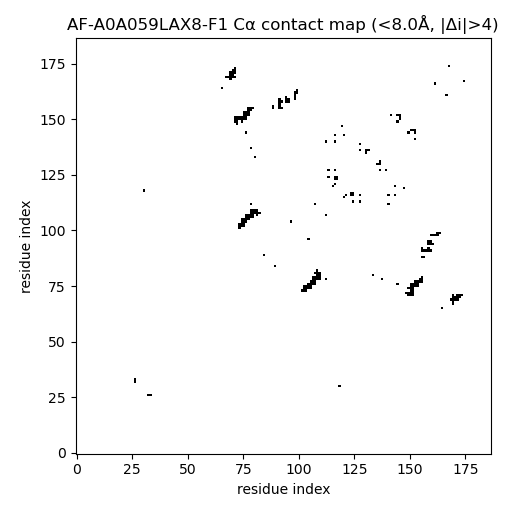SSP, 8-state):
---------PPP-------HHHHHHT--S-TTGGG-----------------------------TTSS--SS-SEEEEE-S-S---HHHHHHHHHHHHH-TTSEEEEE-HHHHHHHHHHH-GGGHHHHHH--SHHHHHHHHHHHHHHHH-SEE--TT----S-HHHH--TT-S--------------

Radius of gyration: 25.69 Å; Cα contacts (8 Å, |Δi|>4): 131; chains: 1; bounding box: 72×69×81 Å

pLDDT: mean 72.26, std 29.12, range [23.73, 98.69]

Solvent-accessible surface area (backbone atoms only — not comparable to full-atom values): 12536 Å² total; per-residue (Å²): 134,90,84,91,86,89,82,86,84,81,76,82,85,86,82,90,80,78,58,75,67,56,66,58,67,74,41,70,99,44,85,70,66,82,73,78,77,78,88,79,83,79,89,83,83,86,78,91,86,85,84,88,83,90,75,98,67,90,75,75,78,74,74,61,80,81,77,58,85,46,68,53,46,65,36,39,40,36,58,43,83,50,90,83,61,58,73,66,43,44,48,20,52,48,28,45,54,70,48,36,81,89,40,49,79,47,77,30,28,54,65,52,47,51,52,48,35,50,74,80,36,56,91,45,37,68,60,56,71,63,45,88,43,70,65,58,41,50,60,53,44,51,54,52,50,36,74,76,68,43,36,43,73,48,68,47,84,46,71,50,87,67,39,64,82,81,75,55,60,52,84,43,84,80,86,79,90,80,88,73,93,68,82,76,76,88,126

Nearest PDB structures (foldseek):
  8qeo-assembly1_A  TM=5.532E-01  e=4.559E-01  Clostridioides difficile
  7v1n-assembly1_A  TM=4.751E-01  e=4.559E-01  Clostridioides difficile
  7uby-assembly2_A  TM=4.928E-01  e=4.559E-01  Clostridioides difficile
  4r04-assembly1_A  TM=4.789E-01  e=4.266E-01  Clostridioides difficile
  7uby-assembly1_B  TM=4.757E-01  e=1.836E+00  Clostridioides difficile

Mean predicted aligned error: 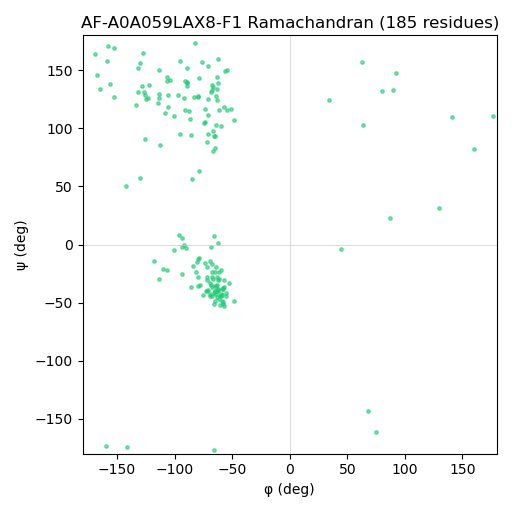15.9 Å

Sequence (187 aa):
PSLAGGGLLAGPGLEGAGDLAELIALAGDDPGAALRWGKASGSWEGAGEGGSDAKDGYSVETSSDSDAPRLIPRIIHQTYKSTELPAETASMVASWKRKHPGWEYRFYDDAACLAFVRARFPEYEAAYRALSRDVERSDFFRYMVVLAEGGVYADIDTEARVGLDEVLQAADTLVVGWEADFETPLQ